Protein AF-A0A3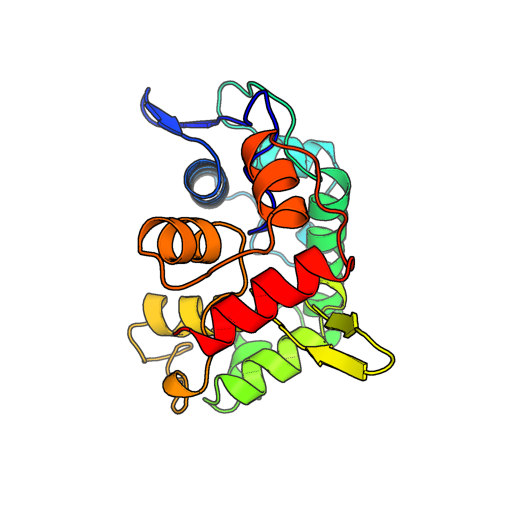D3X092-F1 (afdb_monomer_lite)

Structure (mmCIF, N/CA/C/O backbone):
data_AF-A0A3D3X092-F1
#
_entry.id   AF-A0A3D3X092-F1
#
loop_
_atom_site.group_PDB
_atom_site.id
_atom_site.type_symbol
_atom_site.label_atom_id
_atom_site.label_alt_id
_atom_site.label_comp_id
_atom_site.label_asym_id
_atom_site.label_entity_id
_atom_site.label_seq_id
_atom_site.pdbx_PDB_ins_code
_atom_site.Cartn_x
_atom_site.Cartn_y
_atom_site.Cartn_z
_atom_site.occupancy
_atom_site.B_iso_or_equiv
_atom_site.auth_seq_id
_atom_site.auth_comp_id
_atom_site.auth_asym_id
_atom_site.auth_atom_id
_atom_site.pdbx_PDB_model_num
ATOM 1 N N . LEU A 1 1 ? 2.310 1.167 -4.258 1.00 90.81 1 LEU A N 1
ATOM 2 C CA . LEU A 1 1 ? 1.576 2.094 -5.157 1.00 90.81 1 LEU A CA 1
ATOM 3 C C . LEU A 1 1 ? 0.054 2.161 -4.915 1.00 90.81 1 LEU A C 1
ATOM 5 O O . LEU A 1 1 ? -0.556 3.152 -5.290 1.00 90.81 1 LEU A O 1
ATOM 9 N N . ASN A 1 2 ? -0.593 1.155 -4.309 1.00 90.94 2 ASN A N 1
ATOM 10 C CA . ASN A 1 2 ? -2.055 1.128 -4.120 1.00 90.94 2 ASN A CA 1
ATOM 11 C C . ASN A 1 2 ? -2.552 2.033 -2.962 1.00 90.94 2 ASN A C 1
ATOM 13 O O . ASN A 1 2 ? -2.849 1.551 -1.869 1.00 90.94 2 ASN A O 1
ATOM 17 N N . PHE A 1 3 ? -2.577 3.353 -3.168 1.00 90.12 3 PHE A N 1
ATOM 18 C CA . PHE A 1 3 ? -3.091 4.345 -2.211 1.00 90.12 3 PHE A CA 1
ATOM 19 C C . PHE A 1 3 ? -3.457 5.663 -2.914 1.00 90.12 3 PHE A C 1
ATOM 21 O O . PHE A 1 3 ? -2.941 5.930 -3.994 1.00 90.12 3 PHE A O 1
ATOM 28 N N . CYS A 1 4 ? -4.325 6.469 -2.284 1.00 87.62 4 CYS A N 1
ATOM 29 C CA . CYS A 1 4 ? -4.760 7.815 -2.698 1.00 87.62 4 CYS A CA 1
ATOM 30 C C . CYS A 1 4 ? -5.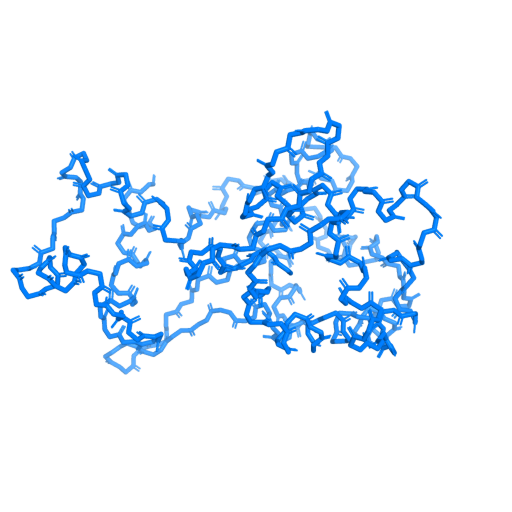202 7.950 -4.174 1.00 87.62 4 CYS A C 1
ATOM 32 O O . CYS A 1 4 ? -4.386 8.151 -5.069 1.00 87.62 4 CYS A O 1
ATOM 34 N N . PHE A 1 5 ? -6.515 7.886 -4.424 1.00 87.00 5 PHE A N 1
ATOM 35 C CA . PHE A 1 5 ? -7.101 7.943 -5.778 1.00 87.00 5 PHE A CA 1
ATOM 36 C C . PHE A 1 5 ? -8.250 8.954 -5.929 1.00 87.00 5 PHE A C 1
ATOM 38 O O . PHE A 1 5 ? -8.977 8.922 -6.917 1.00 87.00 5 PHE A O 1
ATOM 45 N N . PHE A 1 6 ? -8.448 9.808 -4.929 1.00 81.00 6 PHE A N 1
ATOM 46 C CA . PHE A 1 6 ? -9.559 10.754 -4.844 1.00 81.00 6 PHE A CA 1
ATOM 47 C C . PHE A 1 6 ? -9.224 12.247 -5.078 1.00 81.00 6 PHE A C 1
ATOM 49 O O . PHE A 1 6 ? -10.167 13.033 -4.996 1.00 81.00 6 PHE A O 1
ATOM 56 N N . PRO A 1 7 ? -7.974 12.702 -5.346 1.00 81.75 7 PRO A N 1
ATOM 57 C CA . PRO A 1 7 ? -7.755 14.104 -5.714 1.00 81.75 7 PRO A CA 1
ATOM 58 C C . PRO A 1 7 ? -8.519 14.537 -6.967 1.00 81.75 7 PRO A C 1
ATOM 60 O O . PRO A 1 7 ? -8.734 13.738 -7.878 1.00 81.75 7 PRO A O 1
ATOM 63 N N . GLU A 1 8 ? -8.870 15.823 -7.015 1.00 81.69 8 GLU A N 1
ATOM 64 C CA . GLU A 1 8 ? -9.551 16.470 -8.139 1.00 81.69 8 GLU A CA 1
ATOM 65 C C . GLU A 1 8 ? -8.656 17.590 -8.725 1.00 81.69 8 GLU A C 1
ATOM 67 O O . GLU A 1 8 ? -8.138 18.409 -7.959 1.00 81.69 8 GLU A O 1
ATOM 72 N N . PRO A 1 9 ? -8.455 17.663 -10.057 1.00 85.12 9 PRO A N 1
ATOM 73 C CA . PRO A 1 9 ? -8.937 16.717 -11.065 1.00 85.12 9 PRO A CA 1
ATOM 74 C C . PRO A 1 9 ? -8.2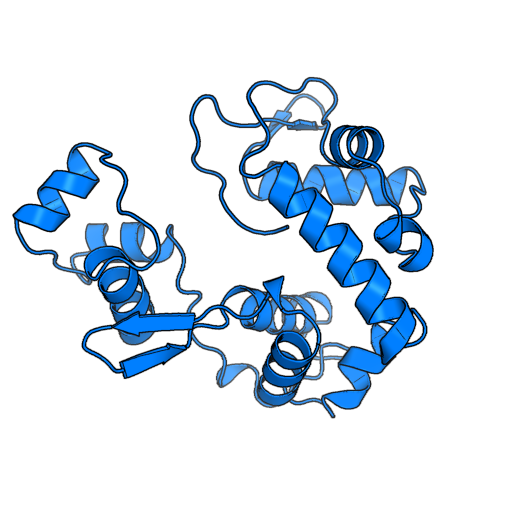63 15.345 -10.933 1.00 85.12 9 PRO A C 1
ATOM 76 O O . PRO A 1 9 ? -7.072 15.254 -10.619 1.00 85.12 9 PRO A O 1
ATOM 79 N N . ARG A 1 10 ? -9.037 14.286 -11.191 1.00 85.25 10 ARG A N 1
ATOM 80 C CA . ARG A 1 10 ? -8.560 12.901 -11.109 1.00 85.25 10 ARG A CA 1
ATOM 81 C C . ARG A 1 10 ? -7.443 12.634 -12.104 1.00 85.25 10 ARG A C 1
ATOM 83 O O . ARG A 1 10 ? -7.472 13.132 -13.225 1.00 85.25 10 ARG A O 1
ATOM 90 N N . TRP A 1 11 ? -6.499 11.800 -11.682 1.00 88.25 11 TRP A N 1
ATOM 91 C CA . TRP A 1 11 ? -5.543 11.176 -12.584 1.00 88.25 11 TRP A CA 1
ATOM 92 C C . TRP A 1 11 ? -6.238 10.093 -13.420 1.00 88.25 11 TRP A C 1
ATOM 94 O O . TRP A 1 11 ? -6.867 9.185 -12.862 1.00 88.25 11 TRP A O 1
ATOM 104 N N . GLU A 1 12 ? -6.115 10.212 -14.741 1.00 87.44 12 GLU A N 1
ATOM 105 C CA . GLU A 1 12 ? -6.702 9.302 -15.727 1.00 87.44 12 GLU A CA 1
ATOM 106 C C . GLU A 1 12 ? -5.638 8.688 -16.648 1.00 87.44 12 GLU A C 1
ATOM 108 O O . GLU A 1 12 ? -4.627 9.317 -16.965 1.00 87.44 12 GLU A O 1
ATOM 113 N N . VAL A 1 13 ? -5.909 7.465 -17.107 1.00 85.56 13 VAL A N 1
ATOM 114 C CA . VAL A 1 13 ? -5.136 6.724 -18.114 1.00 85.56 13 VAL A CA 1
ATOM 115 C C . VAL A 1 13 ? -6.101 6.265 -19.205 1.00 85.56 13 VAL A C 1
ATOM 117 O O . VAL A 1 13 ? -7.210 5.831 -18.895 1.00 85.56 13 VAL A O 1
ATOM 120 N N . VAL A 1 14 ? -5.702 6.374 -20.475 1.00 84.75 14 VAL A N 1
ATOM 121 C CA . VAL A 1 14 ? -6.497 5.882 -21.609 1.00 84.75 14 VAL A CA 1
ATOM 122 C C . VAL A 1 14 ? -6.003 4.493 -22.000 1.00 84.75 14 VAL A C 1
ATOM 124 O O . VAL A 1 14 ? -4.804 4.304 -22.174 1.00 84.75 14 VAL A O 1
ATOM 127 N N . VAL A 1 15 ? -6.918 3.532 -22.118 1.00 82.19 15 VAL A N 1
ATOM 128 C CA . VAL A 1 15 ? -6.637 2.153 -22.545 1.00 82.19 15 VAL A CA 1
ATOM 129 C C . VAL A 1 15 ? -7.723 1.739 -23.524 1.00 82.19 15 VAL A C 1
ATOM 131 O O . VAL A 1 15 ? -8.899 1.842 -23.194 1.00 82.19 15 VAL A O 1
ATOM 134 N N . ASP A 1 16 ? -7.350 1.331 -24.739 1.00 84.00 16 ASP A N 1
ATOM 135 C CA . ASP A 1 16 ? -8.292 0.915 -25.794 1.00 84.00 16 ASP A CA 1
ATOM 136 C C . ASP A 1 16 ? -9.430 1.926 -26.066 1.00 84.00 16 ASP A C 1
ATOM 138 O O . ASP A 1 16 ? -10.545 1.572 -26.445 1.00 84.00 16 ASP A O 1
ATOM 142 N N . GLY A 1 17 ? -9.148 3.220 -25.879 1.00 84.50 17 GLY A N 1
ATOM 143 C CA . GLY A 1 17 ? -10.115 4.310 -26.042 1.00 84.50 17 GLY A CA 1
ATOM 144 C C . GLY A 1 17 ? -11.004 4.584 -24.821 1.00 84.50 17 GLY A C 1
ATOM 145 O O . GLY A 1 17 ? -11.756 5.560 -24.835 1.00 84.50 17 GLY A O 1
ATOM 146 N N . GLU A 1 18 ? -10.897 3.794 -23.752 1.00 88.12 18 GLU A N 1
ATOM 147 C CA . GLU A 1 18 ? -11.593 4.014 -22.484 1.00 88.12 18 GLU A CA 1
ATOM 148 C C . GLU A 1 18 ? -10.740 4.819 -21.500 1.00 88.12 18 GLU A C 1
ATOM 150 O O . GLU A 1 18 ? -9.530 4.628 -21.388 1.00 88.12 18 GLU A O 1
ATOM 155 N N . ARG A 1 19 ? -11.380 5.726 -20.752 1.00 88.94 19 ARG A N 1
ATOM 156 C CA . ARG A 1 19 ? -10.734 6.496 -19.680 1.00 88.94 19 ARG A CA 1
ATOM 157 C C . ARG A 1 19 ? -10.886 5.765 -18.355 1.00 88.94 19 ARG A C 1
ATOM 159 O O . ARG A 1 19 ? -11.991 5.650 -17.827 1.00 88.94 19 ARG A O 1
ATOM 166 N N . LEU A 1 20 ? -9.767 5.325 -17.801 1.00 90.88 20 LEU A N 1
ATOM 167 C CA . LEU A 1 20 ? -9.688 4.689 -16.495 1.00 90.88 20 LEU A CA 1
ATOM 168 C C . LEU A 1 20 ? -9.154 5.679 -15.463 1.00 90.88 20 LEU A C 1
ATOM 170 O O . LEU A 1 20 ? -8.337 6.540 -15.777 1.00 90.88 20 LEU A O 1
ATOM 174 N N . HIS A 1 21 ? -9.574 5.527 -14.208 1.00 90.25 21 HIS A N 1
ATOM 175 C CA . HIS A 1 21 ? -9.084 6.333 -13.090 1.00 90.25 21 HIS A CA 1
ATOM 176 C C . HIS A 1 21 ? -8.862 5.480 -11.837 1.00 90.25 21 HIS A C 1
ATOM 178 O O . HIS A 1 21 ? -9.343 4.349 -11.712 1.00 90.25 21 HIS A O 1
ATOM 184 N N . GLY A 1 22 ? -8.153 6.045 -10.863 1.00 89.62 22 GLY A N 1
ATOM 185 C CA . GLY A 1 22 ? -7.900 5.410 -9.573 1.00 89.62 22 GLY A CA 1
ATOM 186 C C . GLY A 1 22 ? -7.157 4.075 -9.678 1.00 89.62 22 GLY A C 1
ATOM 187 O O . GLY A 1 22 ? -6.150 3.975 -10.374 1.00 89.62 22 GLY A O 1
ATOM 188 N N . TYR A 1 23 ? -7.638 3.045 -8.976 1.00 90.69 23 TYR A N 1
ATOM 189 C CA . TYR A 1 23 ? -6.988 1.728 -8.961 1.00 90.69 23 TYR A CA 1
ATOM 190 C C . TYR A 1 23 ? -6.912 1.077 -10.354 1.00 90.69 23 TYR A C 1
ATOM 192 O O . TYR A 1 23 ? -5.904 0.453 -10.684 1.00 90.69 23 TYR A O 1
ATOM 200 N N . PHE A 1 24 ? -7.935 1.259 -11.195 1.00 91.56 24 PHE A N 1
ATOM 201 C CA . PHE A 1 24 ? -7.948 0.705 -12.553 1.00 91.56 24 PHE A CA 1
ATOM 202 C C . PHE A 1 24 ? -6.934 1.388 -13.473 1.00 91.56 24 PHE A C 1
ATOM 204 O O . PHE A 1 24 ? -6.276 0.709 -14.257 1.00 91.56 24 PHE A O 1
ATOM 211 N N . ALA A 1 25 ? -6.739 2.703 -13.333 1.00 90.94 25 ALA A N 1
ATOM 212 C CA . ALA A 1 25 ? -5.663 3.405 -14.036 1.00 90.94 25 ALA A CA 1
ATOM 213 C C . ALA A 1 25 ? -4.283 2.878 -13.616 1.00 90.94 25 ALA A C 1
ATOM 215 O O . ALA A 1 25 ? -3.459 2.565 -14.469 1.00 90.94 25 ALA A O 1
ATOM 216 N N . LEU A 1 26 ? -4.055 2.704 -12.307 1.00 92.50 26 LEU A N 1
ATOM 217 C CA . LEU A 1 26 ? -2.799 2.164 -11.777 1.00 92.50 26 LEU A CA 1
ATOM 218 C C . LEU A 1 26 ? -2.491 0.761 -12.292 1.00 92.50 26 LEU A C 1
ATOM 220 O O . LEU A 1 26 ? -1.395 0.516 -12.784 1.00 92.50 26 LEU A O 1
ATOM 224 N N . THR A 1 27 ? -3.437 -0.162 -12.158 1.00 92.25 27 THR A N 1
ATOM 225 C CA . THR A 1 27 ? -3.232 -1.553 -12.582 1.00 92.25 27 THR A CA 1
ATOM 226 C C . THR A 1 27 ? -3.033 -1.665 -14.086 1.00 92.25 27 THR A C 1
ATOM 228 O O . THR A 1 27 ? -2.176 -2.429 -14.520 1.00 92.25 27 THR A O 1
ATOM 231 N N . SER A 1 28 ? -3.747 -0.862 -14.876 1.00 91.38 28 SER A N 1
ATOM 232 C CA . SER A 1 28 ? -3.580 -0.853 -16.330 1.00 91.38 28 SER A CA 1
ATOM 233 C C . SER A 1 28 ? -2.226 -0.294 -16.757 1.00 91.38 28 SER A C 1
ATOM 235 O O . SER A 1 28 ? -1.580 -0.892 -17.610 1.00 91.38 28 SER A O 1
ATOM 237 N N . ALA A 1 29 ? -1.757 0.788 -16.130 1.00 90.75 29 ALA A N 1
ATOM 238 C CA . ALA A 1 29 ? -0.438 1.354 -16.410 1.00 90.75 29 ALA A CA 1
ATOM 239 C C . ALA A 1 29 ? 0.692 0.354 -16.090 1.00 90.75 29 ALA A C 1
ATOM 241 O O . ALA A 1 29 ? 1.581 0.131 -16.908 1.00 90.75 29 ALA A O 1
ATOM 242 N N . LEU A 1 30 ? 0.605 -0.337 -14.944 1.00 92.38 30 LEU A N 1
ATOM 243 C CA . LEU A 1 30 ? 1.559 -1.394 -14.583 1.00 92.38 30 LEU A CA 1
ATOM 244 C C . LEU A 1 30 ? 1.497 -2.588 -15.545 1.00 92.38 30 LEU A C 1
ATOM 246 O O . LEU A 1 30 ? 2.536 -3.119 -15.924 1.00 92.38 30 LEU A O 1
ATOM 250 N N . LYS A 1 31 ? 0.294 -3.002 -15.961 1.00 91.75 31 LYS A N 1
ATOM 251 C CA . LYS A 1 31 ? 0.117 -4.072 -16.951 1.00 91.75 31 LYS A CA 1
ATOM 252 C C . LYS A 1 31 ? 0.767 -3.706 -18.286 1.00 91.75 31 LYS A C 1
ATOM 254 O O . LYS A 1 31 ? 1.516 -4.512 -18.821 1.00 91.75 31 LYS A O 1
ATOM 259 N N . GLN A 1 32 ? 0.515 -2.501 -18.796 1.00 89.69 32 GLN A N 1
ATOM 260 C CA . GLN A 1 32 ? 1.119 -2.029 -20.042 1.00 89.69 32 GLN A CA 1
ATOM 261 C C . GLN A 1 32 ? 2.644 -1.981 -19.952 1.00 89.69 32 GLN A C 1
ATOM 263 O O . GLN A 1 32 ? 3.311 -2.342 -20.912 1.00 89.69 32 GLN A O 1
ATOM 268 N N . ALA A 1 33 ? 3.200 -1.584 -18.806 1.00 90.81 33 ALA A N 1
ATOM 269 C CA . ALA A 1 33 ? 4.643 -1.592 -18.605 1.00 90.81 33 ALA A CA 1
ATOM 270 C C . ALA A 1 33 ? 5.241 -3.002 -18.708 1.00 90.81 33 ALA A C 1
ATOM 272 O O . ALA A 1 33 ? 6.222 -3.197 -19.420 1.00 90.81 33 ALA A O 1
ATOM 273 N N . PHE A 1 34 ? 4.594 -4.007 -18.110 1.00 90.81 34 PHE A N 1
ATOM 274 C CA . PHE A 1 34 ? 4.973 -5.408 -18.324 1.00 90.81 34 PHE A CA 1
ATOM 275 C C . PHE A 1 34 ? 4.846 -5.841 -19.792 1.00 90.81 34 PHE A C 1
ATOM 277 O O . PHE A 1 34 ? 5.710 -6.545 -20.296 1.00 90.81 34 PHE A O 1
ATOM 284 N N . GLU A 1 35 ? 3.792 -5.419 -20.495 1.00 91.69 35 GLU A N 1
ATOM 285 C CA . GLU A 1 35 ? 3.583 -5.750 -21.915 1.00 91.69 35 GLU A CA 1
ATOM 286 C C . GLU A 1 35 ? 4.588 -5.063 -22.859 1.00 91.69 35 GLU A C 1
ATOM 288 O O . GLU A 1 35 ? 4.768 -5.519 -23.988 1.00 91.69 35 GLU A O 1
ATOM 293 N N . ARG A 1 36 ?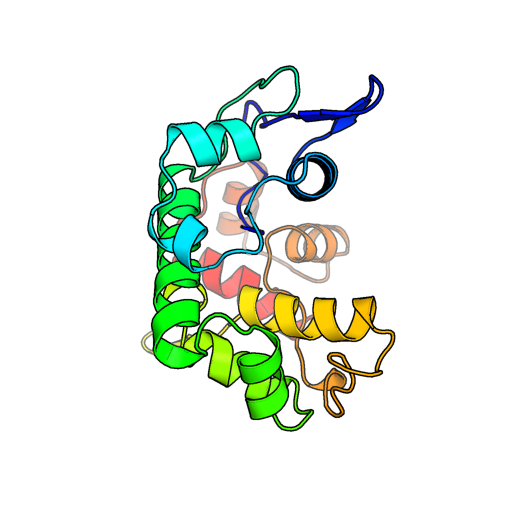 5.242 -3.984 -22.411 1.00 90.88 36 ARG A N 1
ATOM 294 C CA . ARG A 1 36 ? 6.323 -3.282 -23.124 1.00 90.88 36 ARG A CA 1
ATOM 295 C C . ARG A 1 36 ? 7.720 -3.808 -22.782 1.00 90.88 36 ARG A C 1
ATOM 297 O O . ARG A 1 36 ? 8.692 -3.273 -23.309 1.00 90.88 36 ARG A O 1
ATOM 304 N N . ASP A 1 37 ? 7.814 -4.825 -21.924 1.00 93.06 37 ASP A N 1
ATOM 305 C CA . ASP A 1 37 ? 9.071 -5.314 -21.348 1.00 93.06 37 ASP A CA 1
ATOM 306 C C . ASP A 1 37 ? 9.849 -4.215 -20.585 1.00 93.06 37 ASP A C 1
ATOM 308 O O . ASP A 1 37 ? 11.083 -4.221 -20.537 1.00 93.06 37 ASP A O 1
ATOM 312 N N . ASP A 1 38 ? 9.135 -3.259 -19.972 1.00 92.75 38 ASP A N 1
ATOM 313 C CA . ASP A 1 38 ? 9.745 -2.285 -19.064 1.00 92.75 38 ASP A CA 1
ATOM 314 C C . ASP A 1 38 ? 10.310 -3.044 -17.837 1.00 92.75 38 ASP A C 1
ATOM 316 O O . ASP A 1 38 ? 9.642 -3.943 -17.319 1.00 92.75 38 ASP A O 1
ATOM 320 N N . PRO A 1 39 ? 11.499 -2.690 -17.307 1.00 94.88 39 PRO A N 1
ATOM 321 C CA . PRO A 1 39 ? 12.206 -3.463 -16.272 1.00 94.88 39 PRO A CA 1
ATOM 322 C C . PRO A 1 39 ? 11.626 -3.275 -14.854 1.00 94.88 39 PRO A C 1
ATOM 324 O O . PRO A 1 39 ? 12.350 -3.129 -13.870 1.00 94.88 39 PRO A O 1
ATOM 327 N N . ILE A 1 40 ? 10.300 -3.247 -14.726 1.00 92.81 40 ILE A N 1
ATOM 328 C CA . ILE A 1 40 ? 9.584 -2.969 -13.474 1.00 92.81 40 ILE A CA 1
ATOM 329 C C . ILE A 1 40 ? 9.535 -4.166 -12.512 1.00 92.81 40 ILE A C 1
ATOM 331 O O . ILE A 1 40 ? 9.086 -4.015 -11.375 1.00 92.81 40 ILE A O 1
ATOM 335 N N . ASP A 1 41 ? 10.015 -5.335 -12.941 1.00 92.50 41 ASP A N 1
ATOM 336 C CA . ASP A 1 41 ? 10.316 -6.508 -12.114 1.00 92.50 41 ASP A CA 1
ATOM 337 C C . ASP A 1 41 ? 11.791 -6.606 -11.685 1.00 92.50 41 ASP A C 1
ATOM 339 O O . ASP A 1 41 ? 12.120 -7.421 -10.820 1.00 92.50 41 ASP A O 1
ATOM 343 N N . ASP A 1 42 ? 12.676 -5.753 -12.209 1.00 97.12 42 ASP A N 1
ATOM 344 C CA . ASP A 1 42 ? 14.061 -5.657 -11.751 1.00 97.12 42 ASP A CA 1
ATOM 345 C C . ASP A 1 42 ? 14.168 -4.708 -10.545 1.00 97.12 42 ASP A C 1
ATOM 347 O O . ASP A 1 42 ? 14.103 -3.480 -10.641 1.00 97.12 42 ASP A O 1
ATOM 351 N N . PHE A 1 43 ? 14.405 -5.274 -9.362 1.00 98.12 43 PHE A N 1
ATOM 352 C CA . PHE A 1 43 ? 14.573 -4.484 -8.141 1.00 98.12 43 PHE A CA 1
ATOM 353 C C . PHE A 1 43 ? 15.818 -3.582 -8.146 1.00 98.12 43 PHE A C 1
ATOM 355 O O . PHE A 1 43 ? 15.817 -2.554 -7.466 1.00 98.12 43 PHE A O 1
ATOM 362 N N . SER A 1 44 ? 16.857 -3.912 -8.918 1.00 97.81 44 SER A N 1
ATOM 363 C CA . SER A 1 44 ? 18.033 -3.046 -9.088 1.00 97.81 44 SER A CA 1
ATOM 364 C C . SER A 1 44 ? 17.709 -1.816 -9.931 1.00 97.81 44 SER A C 1
ATOM 366 O O . SER A 1 44 ? 18.266 -0.742 -9.680 1.00 97.81 44 SER A O 1
ATOM 368 N N . TYR A 1 45 ? 16.807 -1.970 -10.904 1.00 97.88 45 TYR A N 1
ATOM 369 C CA . TYR A 1 45 ? 16.231 -0.867 -11.666 1.00 97.88 45 TYR A CA 1
ATOM 370 C C . TYR A 1 45 ? 15.339 -0.002 -10.769 1.00 97.88 45 TYR A C 1
ATOM 372 O O . TYR A 1 45 ? 15.595 1.195 -10.628 1.00 97.88 45 TYR A O 1
ATOM 380 N N . LEU A 1 46 ? 14.373 -0.608 -10.065 1.00 97.81 46 LEU A N 1
ATOM 381 C CA . LEU A 1 46 ? 13.460 0.119 -9.174 1.00 97.81 46 LEU A CA 1
ATOM 382 C C . LEU A 1 46 ? 14.199 0.929 -8.100 1.00 97.81 46 LEU A C 1
ATOM 384 O O . LEU A 1 46 ? 13.808 2.058 -7.818 1.00 97.81 46 LEU A O 1
ATOM 388 N N . ALA A 1 47 ? 15.301 0.405 -7.553 1.00 98.12 47 ALA A N 1
ATOM 389 C CA . ALA A 1 47 ? 16.131 1.103 -6.566 1.00 98.12 47 ALA A CA 1
ATOM 390 C C . ALA A 1 47 ? 16.673 2.456 -7.068 1.00 98.12 47 ALA A C 1
ATOM 392 O O . ALA A 1 47 ? 16.981 3.340 -6.272 1.00 98.12 47 ALA A O 1
ATOM 393 N N . LYS A 1 48 ? 16.810 2.623 -8.387 1.00 97.81 48 LYS A N 1
ATOM 394 C CA . LYS A 1 48 ? 17.421 3.796 -9.029 1.00 97.81 48 LYS A CA 1
ATOM 395 C C . LYS A 1 48 ? 16.456 4.568 -9.922 1.00 97.81 48 LYS A C 1
ATOM 397 O O . LYS A 1 48 ? 16.874 5.568 -10.501 1.00 97.81 48 LYS A O 1
ATOM 402 N N . VAL A 1 49 ? 15.200 4.128 -10.018 1.00 97.44 49 VAL A N 1
ATOM 403 C CA . VAL A 1 49 ? 14.221 4.675 -10.958 1.00 97.44 49 VAL A CA 1
ATOM 404 C C . VAL A 1 49 ? 14.067 6.189 -10.782 1.00 97.44 49 VAL A C 1
ATOM 406 O O . VAL A 1 49 ? 13.938 6.707 -9.665 1.00 97.44 49 VAL A O 1
ATOM 409 N N . GLY A 1 50 ? 14.137 6.921 -11.886 1.00 96.12 50 GLY A N 1
ATOM 410 C CA . GLY A 1 50 ? 13.969 8.365 -11.957 1.00 96.12 50 GLY A CA 1
ATOM 411 C C . GLY A 1 50 ? 12.509 8.795 -11.841 1.00 96.12 50 GLY A C 1
ATOM 412 O O . GLY A 1 50 ? 11.584 8.015 -12.040 1.00 96.12 50 GLY A O 1
ATOM 413 N N . GLU A 1 51 ? 12.284 10.072 -11.534 1.00 94.81 51 GLU A N 1
ATOM 414 C CA . GLU A 1 51 ? 10.926 10.628 -11.535 1.00 94.81 51 GLU A CA 1
ATOM 415 C C . GLU A 1 51 ? 10.303 10.600 -12.932 1.00 94.81 51 GLU A C 1
ATOM 417 O O . GLU A 1 51 ? 9.137 10.260 -13.063 1.00 94.81 51 GLU A O 1
ATOM 422 N N . GLU A 1 52 ? 11.061 10.914 -13.983 1.00 92.19 52 GLU A N 1
ATOM 423 C CA . GLU A 1 52 ? 10.557 10.836 -15.361 1.00 92.19 52 GLU A CA 1
ATOM 424 C C . GLU A 1 52 ? 10.164 9.403 -15.733 1.00 92.19 52 GLU A C 1
ATOM 426 O O . GLU A 1 52 ? 9.083 9.191 -16.261 1.00 92.19 52 GLU A O 1
ATOM 431 N N . GLU A 1 53 ? 10.950 8.407 -15.328 1.00 93.50 53 GLU A N 1
ATOM 432 C CA . GLU A 1 53 ? 10.637 6.997 -15.578 1.00 93.50 53 GLU A CA 1
ATOM 433 C C . GLU A 1 53 ? 9.383 6.530 -14.826 1.00 93.50 53 GLU A C 1
ATOM 435 O O . GLU A 1 53 ? 8.538 5.845 -15.393 1.00 93.50 53 GLU A O 1
ATOM 440 N N . VAL A 1 54 ? 9.201 6.929 -13.559 1.00 93.94 54 VAL A N 1
ATOM 441 C CA . VAL A 1 54 ? 7.955 6.630 -12.823 1.00 93.94 54 VAL A CA 1
ATOM 442 C C . VAL A 1 54 ? 6.772 7.390 -13.417 1.00 93.94 54 VAL A C 1
ATOM 444 O O . VAL A 1 54 ? 5.642 6.899 -13.404 1.00 93.94 54 VAL A O 1
ATOM 447 N N . ARG A 1 55 ? 7.012 8.599 -13.926 1.00 90.56 55 ARG A N 1
ATOM 448 C CA . ARG A 1 55 ? 5.999 9.374 -14.629 1.00 90.56 55 ARG A CA 1
ATOM 449 C C . ARG A 1 55 ? 5.586 8.652 -15.900 1.00 90.56 55 ARG A C 1
ATOM 451 O O . ARG A 1 55 ? 4.389 8.516 -16.072 1.00 90.56 55 ARG A O 1
ATOM 458 N N . ASP A 1 56 ? 6.520 8.138 -16.690 1.00 88.31 56 ASP A N 1
ATOM 459 C CA . ASP A 1 56 ? 6.261 7.368 -17.911 1.00 88.31 56 ASP A CA 1
ATOM 460 C C . ASP A 1 56 ? 5.574 6.027 -17.608 1.00 88.31 56 ASP A C 1
ATOM 462 O O . ASP A 1 56 ? 4.581 5.672 -18.239 1.00 88.31 56 ASP A O 1
ATOM 466 N N . LEU A 1 57 ? 6.012 5.334 -16.553 1.00 89.69 57 LEU A N 1
ATOM 467 C CA . LEU A 1 57 ? 5.374 4.124 -16.027 1.00 89.69 57 LEU A CA 1
ATOM 468 C C . LEU A 1 57 ? 3.898 4.348 -15.670 1.00 89.69 57 LEU A C 1
ATOM 470 O O . LEU A 1 57 ? 3.063 3.472 -15.878 1.00 89.69 57 LEU A O 1
ATOM 474 N N . LEU A 1 58 ? 3.581 5.505 -15.085 1.00 88.44 58 LEU A N 1
ATOM 475 C CA . LEU A 1 58 ? 2.232 5.889 -14.661 1.00 88.44 58 LEU A CA 1
ATOM 476 C C . LEU A 1 58 ? 1.556 6.852 -15.653 1.00 88.44 58 LEU A C 1
ATOM 478 O O . LEU A 1 58 ? 0.458 7.354 -15.397 1.00 88.44 58 LEU A O 1
ATOM 482 N N . HIS A 1 59 ? 2.193 7.139 -16.781 1.00 72.19 59 HIS A N 1
ATOM 483 C CA . HIS A 1 59 ? 1.620 7.920 -17.857 1.00 72.19 59 HIS A CA 1
ATOM 484 C C . HIS A 1 59 ? 0.842 6.926 -18.697 1.00 72.19 59 HIS A C 1
ATOM 486 O O . HIS A 1 59 ? 1.390 6.107 -19.427 1.00 72.19 59 HIS A O 1
ATOM 492 N N . GLY A 1 60 ? -0.476 7.010 -18.594 1.00 60.16 60 GLY A N 1
ATOM 493 C CA . GLY A 1 60 ? -1.297 6.581 -19.712 1.00 60.16 60 GLY A CA 1
ATOM 494 C C . GLY A 1 60 ? -0.982 7.398 -20.965 1.00 60.16 60 GLY A C 1
ATOM 495 O O . GLY A 1 60 ? -0.246 8.383 -20.911 1.00 60.16 60 GLY A O 1
ATOM 496 N N . ASP A 1 61 ? -1.640 7.072 -22.074 1.00 52.88 61 ASP A N 1
ATOM 497 C CA . ASP A 1 61 ? -1.427 7.767 -23.353 1.00 52.88 61 ASP A CA 1
ATOM 498 C C . ASP A 1 61 ? -1.725 9.284 -23.304 1.00 52.88 61 ASP A C 1
ATOM 500 O O . ASP A 1 61 ? -1.154 10.061 -24.070 1.00 52.88 61 ASP A O 1
ATOM 504 N N . VAL A 1 62 ? -2.619 9.730 -22.405 1.00 55.53 62 VAL A N 1
ATOM 505 C CA . VAL A 1 62 ? -2.982 11.147 -22.205 1.00 55.53 62 VAL A CA 1
ATOM 506 C C . VAL A 1 62 ? -3.213 11.421 -20.711 1.00 55.53 62 VAL A C 1
ATOM 508 O O . VAL A 1 62 ? -4.338 11.263 -20.231 1.00 55.53 62 VAL A O 1
ATOM 511 N N . PRO A 1 63 ? -2.194 11.836 -19.940 1.00 56.84 63 PRO A N 1
ATOM 512 C CA . PRO A 1 63 ? -2.384 12.141 -18.527 1.00 56.84 63 PRO A CA 1
ATOM 513 C C . PRO A 1 63 ? -3.236 13.407 -18.374 1.00 56.84 63 PRO A C 1
ATOM 515 O O . PRO A 1 63 ? -2.842 14.507 -18.766 1.00 56.84 63 PRO A O 1
ATOM 518 N N . MET A 1 64 ? -4.414 13.264 -17.772 1.00 61.41 64 MET A N 1
ATOM 519 C CA . MET A 1 64 ? -5.172 14.386 -17.217 1.00 61.41 64 MET A CA 1
ATOM 520 C C . MET A 1 64 ? -5.089 14.321 -15.694 1.00 61.41 64 MET A C 1
ATOM 522 O O . MET A 1 64 ? -5.156 13.238 -15.123 1.00 61.41 64 MET A O 1
ATOM 526 N N . GLY A 1 65 ? -4.913 15.474 -15.043 1.00 69.25 65 GLY A N 1
ATOM 527 C CA . GLY A 1 65 ? -4.735 15.559 -13.591 1.00 69.25 65 GLY A CA 1
ATOM 528 C C . GLY A 1 65 ? -3.315 15.242 -13.109 1.00 69.25 65 GLY A C 1
ATOM 529 O O . GLY A 1 65 ? -2.430 14.872 -13.877 1.00 69.25 65 GLY A O 1
ATOM 530 N N . LYS A 1 66 ? -3.073 15.450 -11.811 1.00 83.06 66 LYS A N 1
ATOM 531 C CA . LYS A 1 66 ? -1.787 15.134 -11.171 1.00 83.06 66 LYS A CA 1
ATOM 532 C C . LYS A 1 66 ? -1.862 13.736 -10.572 1.00 83.06 66 LYS A C 1
ATOM 534 O O . LYS A 1 66 ? -2.832 13.433 -9.882 1.00 83.06 66 LYS A O 1
ATOM 539 N N . ILE A 1 67 ? -0.830 12.917 -10.778 1.00 89.12 67 ILE A N 1
ATOM 540 C CA . ILE A 1 67 ? -0.694 11.637 -10.072 1.00 89.12 67 ILE A CA 1
ATOM 541 C C . ILE A 1 67 ? -0.667 11.945 -8.561 1.00 89.12 67 ILE A C 1
ATOM 543 O O . ILE A 1 67 ? 0.213 12.684 -8.117 1.00 89.12 67 ILE A O 1
ATOM 547 N N . PRO A 1 68 ? -1.615 11.428 -7.760 1.00 89.31 68 PRO A N 1
ATOM 548 C CA . PRO A 1 68 ? -1.664 11.708 -6.329 1.00 89.31 68 PRO A CA 1
ATOM 549 C C . PRO A 1 68 ? -0.428 11.191 -5.604 1.00 89.31 68 PRO A C 1
ATOM 551 O O . PRO A 1 68 ? -0.114 10.009 -5.764 1.00 89.31 68 PRO A O 1
ATOM 554 N N . LEU A 1 69 ? 0.191 12.018 -4.755 1.00 92.56 69 LEU A N 1
ATOM 555 C CA . LEU A 1 69 ? 1.343 11.626 -3.929 1.00 92.56 69 LEU A CA 1
ATOM 556 C C . LEU A 1 69 ? 2.472 11.020 -4.785 1.00 92.56 69 LEU A C 1
ATOM 558 O O . LEU A 1 69 ? 2.888 9.874 -4.595 1.00 92.56 69 LEU A O 1
ATOM 562 N N . PHE A 1 70 ? 2.848 11.738 -5.847 1.00 93.44 70 PHE A N 1
ATOM 563 C CA . PHE A 1 70 ? 3.763 11.240 -6.870 1.00 93.44 70 PHE A CA 1
ATOM 564 C C . PHE A 1 70 ? 5.165 11.011 -6.306 1.00 93.44 70 PHE A C 1
ATOM 566 O O . PHE A 1 70 ? 5.746 9.946 -6.504 1.00 93.44 70 PHE A O 1
ATOM 573 N N . GLU A 1 71 ? 5.675 11.981 -5.558 1.00 95.50 71 GLU A N 1
ATOM 574 C CA . GLU A 1 71 ? 6.976 11.921 -4.912 1.00 95.50 71 GLU A CA 1
ATOM 575 C C . GLU A 1 71 ? 7.044 10.716 -3.963 1.00 95.50 71 GLU A C 1
ATOM 577 O O . GLU A 1 71 ? 7.996 9.938 -4.018 1.00 95.50 71 GLU A O 1
ATOM 582 N N . GLU A 1 72 ? 5.998 10.469 -3.169 1.00 96.38 72 GLU A N 1
ATOM 583 C CA . GLU A 1 72 ? 5.912 9.302 -2.290 1.00 96.38 72 GLU A CA 1
ATOM 584 C C . GLU A 1 72 ? 5.906 7.992 -3.082 1.00 96.38 72 GLU A C 1
ATOM 586 O O . GLU A 1 72 ? 6.556 7.030 -2.680 1.00 96.38 72 GLU A O 1
ATOM 591 N N . ARG A 1 73 ? 5.215 7.924 -4.229 1.00 96.19 73 ARG A N 1
ATOM 592 C CA . ARG A 1 73 ? 5.249 6.730 -5.096 1.00 96.19 73 ARG A CA 1
ATOM 593 C C . ARG A 1 73 ? 6.659 6.430 -5.588 1.00 96.19 73 ARG A C 1
ATOM 595 O O . ARG A 1 73 ? 7.057 5.268 -5.547 1.00 96.19 73 ARG A O 1
ATOM 602 N N . VAL A 1 74 ? 7.395 7.454 -6.020 1.00 97.62 74 VAL A N 1
ATOM 603 C CA . VAL A 1 74 ? 8.789 7.322 -6.470 1.00 97.62 74 VAL A CA 1
ATOM 604 C C . VAL A 1 74 ? 9.665 6.812 -5.328 1.00 97.62 74 VAL A C 1
ATOM 606 O O . VAL A 1 74 ? 10.393 5.835 -5.503 1.00 97.62 74 VAL A O 1
ATOM 609 N N . GLN A 1 75 ? 9.558 7.413 -4.139 1.00 98.25 75 GLN A N 1
ATOM 610 C CA . GLN A 1 75 ? 10.340 6.982 -2.975 1.00 98.25 75 GLN A CA 1
ATOM 611 C C . GLN A 1 75 ? 10.015 5.544 -2.563 1.00 98.25 75 GLN A C 1
ATOM 613 O O . GLN A 1 75 ? 10.919 4.774 -2.259 1.00 98.25 75 GLN A O 1
ATOM 618 N N . ILE A 1 76 ? 8.742 5.146 -2.619 1.00 98.06 76 ILE A N 1
ATOM 619 C CA . ILE A 1 76 ? 8.320 3.777 -2.303 1.00 98.06 76 ILE A CA 1
ATOM 620 C C . ILE A 1 76 ? 8.883 2.771 -3.310 1.00 98.06 76 ILE A C 1
ATOM 622 O O . ILE A 1 76 ? 9.274 1.679 -2.908 1.00 98.06 76 ILE A O 1
ATOM 626 N N . LEU A 1 77 ? 8.926 3.100 -4.604 1.00 98.00 77 LEU A N 1
ATOM 627 C CA . LEU A 1 77 ? 9.522 2.214 -5.611 1.00 98.00 77 LEU A CA 1
ATOM 628 C C . LEU A 1 77 ? 11.019 2.015 -5.363 1.00 98.00 77 LEU A C 1
ATOM 630 O O . LEU A 1 77 ? 11.484 0.874 -5.366 1.00 98.00 77 LEU A O 1
ATOM 634 N N . ARG A 1 78 ? 11.738 3.100 -5.057 1.00 98.56 78 ARG A N 1
ATOM 635 C CA . ARG A 1 78 ? 13.158 3.042 -4.689 1.00 98.56 78 ARG A CA 1
ATOM 636 C C . ARG A 1 78 ? 13.383 2.227 -3.422 1.00 98.56 78 ARG A C 1
ATOM 638 O O . ARG A 1 78 ? 14.201 1.313 -3.438 1.00 98.56 78 ARG A O 1
ATOM 645 N N . GLU A 1 79 ? 12.601 2.480 -2.370 1.00 98.56 79 GLU A N 1
ATOM 646 C CA . GLU A 1 79 ? 12.642 1.710 -1.121 1.00 98.56 79 GLU A CA 1
ATOM 647 C C . GLU A 1 79 ? 12.443 0.216 -1.397 1.00 98.56 79 GLU A C 1
ATOM 649 O O . GLU A 1 79 ? 13.245 -0.610 -0.965 1.00 98.56 79 GLU A O 1
ATOM 654 N N . VAL A 1 80 ? 11.397 -0.150 -2.143 1.00 98.25 80 VAL A N 1
ATOM 655 C CA . VAL A 1 80 ? 11.123 -1.552 -2.478 1.00 98.25 80 VAL A CA 1
ATOM 656 C C . VAL A 1 80 ? 12.295 -2.162 -3.242 1.00 98.25 80 VAL A C 1
ATOM 658 O O . VAL A 1 80 ? 12.745 -3.245 -2.869 1.00 98.25 80 VAL A O 1
ATOM 661 N N . GLY A 1 81 ? 12.834 -1.470 -4.249 1.00 98.38 81 GLY A N 1
ATOM 662 C CA . GLY A 1 81 ? 13.993 -1.932 -5.011 1.00 98.38 81 GLY A CA 1
ATOM 663 C C . GLY A 1 81 ? 15.236 -2.163 -4.145 1.00 98.38 81 GLY A C 1
ATOM 664 O O . GLY A 1 81 ? 15.836 -3.242 -4.174 1.00 98.38 81 GLY A O 1
ATOM 665 N N . GLU A 1 82 ? 15.599 -1.188 -3.311 1.00 98.50 82 GLU A N 1
ATOM 666 C CA . GLU A 1 82 ? 16.756 -1.269 -2.412 1.00 98.50 82 GLU A CA 1
ATOM 667 C C . GLU A 1 82 ? 16.613 -2.403 -1.390 1.00 98.50 82 GLU A C 1
ATOM 669 O O . GLU A 1 82 ? 17.539 -3.195 -1.171 1.00 98.50 82 GLU A O 1
ATOM 674 N N . ARG A 1 83 ? 15.441 -2.510 -0.757 1.00 98.38 83 ARG A N 1
ATOM 675 C CA . ARG A 1 83 ? 15.173 -3.500 0.292 1.00 98.38 83 ARG A CA 1
ATOM 676 C C . ARG A 1 83 ? 15.064 -4.908 -0.284 1.00 98.38 83 ARG A C 1
ATOM 678 O O . ARG A 1 83 ? 15.620 -5.835 0.298 1.00 98.38 83 ARG A O 1
ATOM 685 N N . MET A 1 84 ? 14.462 -5.075 -1.460 1.00 98.44 84 MET A N 1
ATOM 686 C CA . MET A 1 84 ? 14.442 -6.362 -2.161 1.00 98.44 84 MET A CA 1
ATOM 687 C C . MET A 1 84 ? 15.835 -6.809 -2.597 1.00 98.44 84 MET A C 1
ATOM 689 O O . MET A 1 84 ? 16.205 -7.965 -2.384 1.00 98.44 84 MET A O 1
ATOM 693 N N . THR A 1 85 ? 16.644 -5.897 -3.136 1.00 98.12 85 THR A N 1
ATOM 694 C CA . THR A 1 85 ? 18.024 -6.203 -3.539 1.00 98.12 85 THR A CA 1
ATOM 695 C C . THR A 1 85 ? 18.884 -6.602 -2.335 1.00 98.12 85 THR A C 1
ATOM 697 O O . THR A 1 85 ? 19.599 -7.602 -2.384 1.00 98.12 85 THR A O 1
ATOM 700 N N . SER A 1 86 ? 18.791 -5.858 -1.229 1.00 97.75 86 SER A N 1
ATOM 701 C CA . SER A 1 86 ? 19.645 -6.064 -0.050 1.00 97.75 86 SER A CA 1
ATOM 702 C C . SER A 1 86 ? 19.219 -7.228 0.852 1.00 97.75 86 SER A C 1
ATOM 704 O O . SER A 1 86 ? 20.080 -7.955 1.343 1.00 97.75 86 SER A O 1
ATOM 706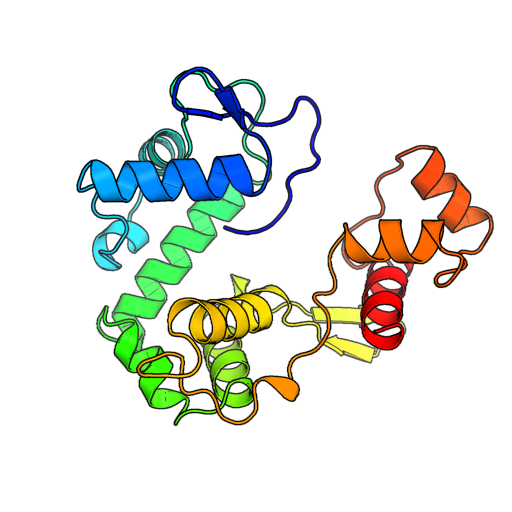 N N . LEU A 1 87 ? 17.917 -7.425 1.080 1.00 97.81 87 LEU A N 1
ATOM 707 C CA . LEU A 1 87 ? 17.404 -8.419 2.037 1.00 97.81 87 LEU A CA 1
ATOM 708 C C . LEU A 1 87 ? 16.995 -9.746 1.392 1.00 97.81 87 LEU A C 1
ATOM 710 O O . LEU A 1 87 ? 16.947 -10.780 2.069 1.00 97.81 87 LEU A O 1
ATOM 714 N N . TYR A 1 88 ? 16.666 -9.706 0.101 1.00 97.81 88 TYR A N 1
ATOM 715 C CA . TYR A 1 88 ? 16.069 -10.820 -0.634 1.00 97.81 88 TYR A CA 1
ATOM 716 C C . TYR A 1 88 ? 16.798 -11.128 -1.946 1.00 97.81 88 TYR A C 1
ATOM 718 O O . TYR A 1 88 ? 16.322 -11.951 -2.723 1.00 97.81 88 TYR A O 1
ATOM 726 N N . HIS A 1 89 ? 17.958 -10.504 -2.187 1.00 97.12 89 HIS A N 1
ATOM 727 C CA . HIS A 1 89 ? 18.787 -10.700 -3.383 1.00 97.12 89 HIS A CA 1
ATOM 728 C C . HIS A 1 89 ? 18.031 -10.488 -4.704 1.00 97.12 89 HIS A C 1
ATOM 730 O O . HIS A 1 89 ? 18.335 -11.135 -5.702 1.00 97.12 89 HIS A O 1
ATOM 736 N N . GLY A 1 90 ? 17.029 -9.604 -4.698 1.00 96.88 90 GLY A N 1
ATOM 737 C CA . GLY A 1 90 ? 16.192 -9.327 -5.864 1.00 96.88 90 GLY A CA 1
ATOM 738 C C . GLY A 1 90 ? 15.178 -10.428 -6.202 1.00 96.88 90 GLY A C 1
ATOM 739 O O . GLY A 1 90 ? 14.582 -10.384 -7.268 1.00 96.88 90 GLY A O 1
ATOM 740 N N . ASP A 1 91 ? 14.947 -11.407 -5.323 1.00 96.38 91 ASP A N 1
ATOM 741 C CA . ASP A 1 91 ? 13.978 -12.483 -5.556 1.00 96.38 91 ASP A CA 1
ATOM 742 C C . ASP A 1 91 ? 12.761 -12.340 -4.625 1.00 96.38 91 ASP A C 1
ATOM 744 O O . ASP A 1 91 ? 12.813 -12.664 -3.435 1.00 96.38 91 ASP A O 1
ATOM 748 N N . ALA A 1 92 ? 11.628 -11.894 -5.180 1.00 95.88 92 ALA A N 1
ATOM 749 C CA . ALA A 1 92 ? 10.352 -11.790 -4.465 1.00 95.88 92 ALA A CA 1
ATOM 750 C C . ALA A 1 92 ? 9.877 -13.132 -3.885 1.00 95.88 92 ALA A C 1
ATOM 752 O O . ALA A 1 92 ? 9.257 -13.163 -2.819 1.00 95.88 92 ALA A O 1
ATOM 753 N N . ALA A 1 93 ? 10.224 -14.257 -4.517 1.00 96.75 93 ALA A N 1
ATOM 754 C CA . ALA A 1 93 ? 9.892 -15.570 -3.990 1.00 96.75 93 ALA A CA 1
ATOM 755 C C . ALA A 1 93 ? 10.633 -15.867 -2.679 1.00 96.75 93 ALA A C 1
ATOM 757 O O . ALA A 1 93 ? 10.109 -16.627 -1.868 1.00 96.75 93 ALA A O 1
ATOM 758 N N . GLN A 1 94 ? 11.815 -15.284 -2.423 1.00 97.69 94 GLN A N 1
ATOM 759 C CA . GLN A 1 94 ? 12.493 -15.431 -1.125 1.00 97.69 94 GLN A CA 1
ATOM 760 C C . GLN A 1 94 ? 11.668 -14.812 0.002 1.00 97.69 94 GLN A C 1
ATOM 762 O O . GLN A 1 94 ? 11.535 -15.429 1.057 1.00 97.69 94 GLN A O 1
ATOM 767 N N . LEU A 1 95 ? 11.106 -13.618 -0.215 1.00 98.06 95 LEU A N 1
ATOM 768 C CA . LEU A 1 95 ? 10.230 -12.958 0.756 1.00 98.06 95 LEU A CA 1
ATOM 769 C C . LEU A 1 95 ? 9.030 -13.846 1.087 1.00 98.06 95 LEU A C 1
ATOM 771 O O . LEU A 1 95 ? 8.791 -14.137 2.257 1.00 98.06 95 LEU A O 1
ATOM 775 N N . VAL A 1 96 ? 8.337 -14.337 0.058 1.00 98.12 96 VAL A N 1
ATOM 776 C CA . VAL A 1 96 ? 7.163 -15.202 0.234 1.00 98.12 96 VAL A CA 1
ATOM 777 C C . VAL A 1 96 ? 7.534 -16.522 0.912 1.00 98.12 96 VAL A C 1
ATOM 779 O O . VAL A 1 96 ? 6.871 -16.937 1.857 1.00 98.12 96 VAL A O 1
ATOM 782 N N . ARG A 1 97 ? 8.625 -17.176 0.492 1.00 97.88 97 ARG A N 1
ATOM 783 C CA . ARG A 1 97 ? 9.081 -18.441 1.092 1.00 97.88 97 ARG A CA 1
ATOM 784 C C . ARG A 1 97 ? 9.460 -18.285 2.565 1.00 97.88 97 ARG A C 1
ATOM 786 O O . ARG A 1 97 ? 9.209 -19.201 3.338 1.00 97.88 97 ARG A O 1
ATOM 793 N N . LYS A 1 98 ? 10.008 -17.136 2.979 1.00 98.00 98 LYS A N 1
ATOM 794 C CA . LYS A 1 98 ? 10.302 -16.854 4.397 1.00 98.00 98 LYS A CA 1
ATOM 795 C C . LYS A 1 98 ? 9.054 -16.748 5.275 1.00 98.00 98 LYS A C 1
ATOM 797 O O . LYS A 1 98 ? 9.186 -16.873 6.489 1.00 98.00 98 LYS A O 1
ATOM 802 N N . ALA A 1 99 ? 7.878 -16.520 4.692 1.00 98.00 99 ALA A N 1
ATOM 803 C CA . ALA A 1 99 ? 6.623 -16.507 5.434 1.00 98.00 99 ALA A CA 1
ATOM 804 C C . ALA A 1 99 ? 6.103 -17.911 5.777 1.00 98.00 99 ALA A C 1
ATOM 806 O O . ALA A 1 99 ? 5.140 -18.022 6.527 1.00 98.00 99 ALA A O 1
ATOM 807 N N . ASP A 1 100 ? 6.721 -18.964 5.226 1.00 97.69 100 ASP A N 1
ATOM 808 C CA . ASP A 1 100 ? 6.393 -20.372 5.490 1.00 97.69 100 ASP A CA 1
ATOM 809 C C . ASP A 1 100 ? 4.891 -20.683 5.352 1.00 97.69 100 ASP A C 1
ATOM 811 O O . ASP A 1 100 ? 4.269 -21.374 6.157 1.00 97.69 100 ASP A O 1
ATOM 815 N N . GLY A 1 101 ? 4.273 -20.088 4.329 1.00 97.94 101 GLY A N 1
ATOM 816 C CA . GLY A 1 101 ? 2.852 -20.253 4.051 1.00 97.94 101 GLY A CA 1
ATOM 817 C C . GLY A 1 101 ? 1.913 -19.566 5.048 1.00 97.94 101 GLY A C 1
ATOM 818 O O . GLY A 1 101 ? 0.731 -19.877 5.009 1.00 97.94 101 GLY A O 1
ATOM 819 N N . SER A 1 102 ? 2.366 -18.668 5.930 1.00 98.69 102 SER A N 1
ATOM 820 C CA . SER A 1 102 ? 1.483 -17.844 6.776 1.00 98.69 102 SER A CA 1
ATOM 821 C C . SER A 1 102 ? 1.303 -16.437 6.194 1.00 98.69 102 SER A C 1
ATOM 823 O O . SER A 1 102 ? 2.270 -15.711 5.960 1.00 98.69 102 SER A O 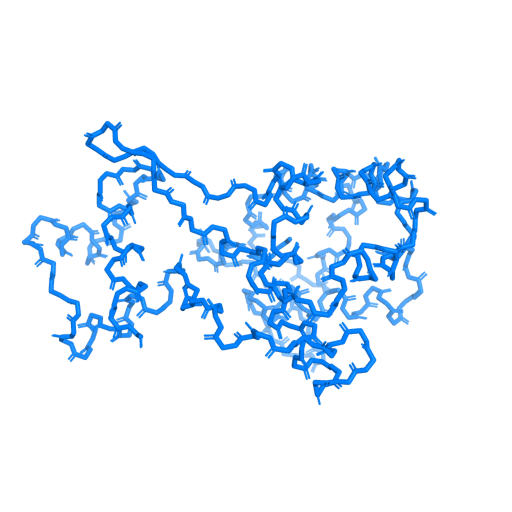1
ATOM 825 N N . ALA A 1 103 ? 0.053 -16.027 5.986 1.00 98.62 103 ALA A N 1
ATOM 826 C CA . ALA A 1 103 ? -0.341 -14.670 5.637 1.00 98.62 103 ALA A CA 1
ATOM 827 C C . ALA A 1 103 ? 0.041 -13.674 6.739 1.00 98.62 103 ALA A C 1
ATOM 829 O O . ALA A 1 103 ? 0.583 -12.618 6.422 1.00 98.62 103 ALA A O 1
ATOM 830 N N . GLN A 1 104 ? -0.173 -14.009 8.017 1.00 98.25 104 GLN A N 1
ATOM 831 C CA . GLN A 1 104 ? 0.237 -13.144 9.132 1.00 98.25 104 GLN A CA 1
ATOM 832 C C . GLN A 1 104 ? 1.750 -12.928 9.131 1.00 98.25 104 GLN A C 1
ATOM 834 O O . GLN A 1 104 ? 2.209 -11.785 9.150 1.00 98.25 104 GLN A O 1
ATOM 839 N N . ARG A 1 105 ? 2.533 -14.009 9.000 1.00 98.56 105 ARG A N 1
ATOM 840 C CA . ARG A 1 105 ? 3.993 -13.885 8.939 1.00 98.56 105 ARG A CA 1
ATOM 841 C C . ARG A 1 105 ? 4.447 -13.103 7.710 1.00 98.56 105 ARG A C 1
ATOM 843 O O . ARG A 1 105 ? 5.415 -12.351 7.790 1.00 98.56 105 ARG A O 1
ATOM 850 N N . LEU A 1 106 ? 3.757 -13.248 6.577 1.00 98.75 106 LEU A N 1
ATOM 851 C CA . LEU A 1 106 ? 4.044 -12.462 5.378 1.00 98.75 106 LEU A CA 1
ATOM 852 C C . LEU A 1 106 ? 3.805 -10.966 5.615 1.00 98.75 106 LEU A C 1
ATOM 854 O O . LEU A 1 106 ? 4.645 -10.153 5.232 1.00 98.75 106 LEU A O 1
ATOM 858 N N . VAL A 1 107 ? 2.701 -10.602 6.273 1.00 98.62 107 VAL A N 1
ATOM 859 C CA . VAL A 1 107 ? 2.396 -9.213 6.651 1.00 98.62 107 VAL A CA 1
ATOM 860 C C . VAL A 1 107 ? 3.484 -8.646 7.563 1.00 98.62 107 VAL A C 1
ATOM 862 O O . VAL A 1 107 ? 3.998 -7.563 7.285 1.00 98.62 107 VAL A O 1
ATOM 865 N N . GLU A 1 108 ? 3.884 -9.384 8.600 1.00 98.38 108 GLU A N 1
ATOM 866 C CA . GLU A 1 108 ? 4.974 -8.986 9.500 1.00 98.38 108 GLU A CA 1
ATOM 867 C C . GLU A 1 108 ? 6.286 -8.767 8.741 1.00 98.38 108 GLU A C 1
ATOM 869 O O . GLU A 1 108 ? 6.891 -7.704 8.855 1.00 98.38 108 GLU A O 1
ATOM 874 N N . LEU A 1 109 ? 6.695 -9.727 7.903 1.00 98.62 109 LEU A N 1
ATOM 875 C CA . LEU A 1 109 ? 7.916 -9.634 7.099 1.00 98.62 109 LEU A CA 1
ATOM 876 C C . LEU A 1 109 ? 7.913 -8.411 6.182 1.00 98.62 109 LEU A C 1
ATOM 878 O O . LEU A 1 109 ? 8.947 -7.759 6.023 1.00 98.62 109 LEU A O 1
ATOM 882 N N . VAL A 1 110 ? 6.767 -8.095 5.576 1.00 98.62 110 VAL A N 1
ATOM 883 C CA . VAL A 1 110 ? 6.614 -6.906 4.733 1.00 98.62 110 VAL A CA 1
ATOM 884 C C . VAL A 1 110 ? 6.790 -5.636 5.564 1.00 98.62 110 VAL A C 1
ATOM 886 O O . VAL A 1 110 ? 7.549 -4.758 5.170 1.00 98.62 110 VAL A O 1
ATOM 889 N N . VAL A 1 111 ? 6.163 -5.532 6.733 1.00 98.25 111 VAL A N 1
ATOM 890 C CA . VAL A 1 111 ? 6.280 -4.340 7.593 1.00 98.25 111 VAL A CA 1
ATOM 891 C C . VAL A 1 111 ? 7.684 -4.187 8.195 1.00 98.25 111 VAL A C 1
ATOM 893 O O . VAL A 1 111 ? 8.202 -3.072 8.306 1.00 98.25 111 VAL A O 1
ATOM 896 N N . GLU A 1 112 ? 8.327 -5.295 8.565 1.00 97.88 112 GLU A N 1
ATOM 897 C CA . GLU A 1 112 ? 9.718 -5.333 9.033 1.00 97.88 112 GLU A CA 1
ATOM 898 C C . GLU A 1 112 ? 10.685 -4.868 7.932 1.00 97.88 112 GLU A C 1
ATOM 900 O O . GLU A 1 112 ? 11.670 -4.168 8.193 1.00 97.88 112 GLU A O 1
ATOM 905 N N . SER A 1 113 ? 10.401 -5.248 6.686 1.00 98.25 113 SER A N 1
ATOM 906 C CA . SER A 1 113 ? 11.310 -5.033 5.562 1.00 98.25 113 SER A CA 1
ATOM 907 C C . SER A 1 113 ? 11.102 -3.706 4.857 1.00 98.25 113 SER A C 1
ATOM 909 O O . SER A 1 113 ? 12.090 -3.123 4.423 1.00 98.25 113 SER A O 1
ATOM 911 N N . PHE A 1 114 ? 9.874 -3.203 4.764 1.00 98.19 114 PHE A N 1
ATOM 912 C CA . PHE A 1 114 ? 9.526 -2.026 3.970 1.00 98.19 114 PHE A CA 1
ATOM 913 C C . PHE A 1 114 ? 8.844 -0.977 4.860 1.00 98.19 114 PHE A C 1
ATOM 915 O O . PHE A 1 114 ? 7.641 -1.082 5.117 1.00 98.19 114 PHE A O 1
ATOM 922 N N . PRO A 1 115 ? 9.582 0.041 5.349 1.00 96.88 115 PRO A N 1
ATOM 923 C CA . PRO A 1 115 ? 9.024 1.096 6.195 1.00 96.88 115 PRO A CA 1
ATOM 924 C C . PRO A 1 115 ? 7.763 1.751 5.624 1.00 96.88 115 PRO A C 1
ATOM 926 O O . PRO A 1 115 ? 6.839 2.044 6.376 1.00 96.88 115 PRO A O 1
ATOM 929 N N . SER A 1 116 ? 7.659 1.896 4.301 1.00 97.19 116 SER A N 1
ATOM 930 C CA . SER A 1 116 ? 6.474 2.456 3.639 1.00 97.19 116 SER A CA 1
ATOM 931 C C . SER A 1 116 ? 5.199 1.603 3.717 1.00 97.19 116 SER A C 1
ATOM 933 O O . SER A 1 116 ? 4.135 2.036 3.257 1.00 97.19 116 SER A O 1
ATOM 935 N N . PHE A 1 117 ? 5.292 0.380 4.241 1.00 97.75 117 PHE A N 1
ATOM 936 C CA . PHE A 1 117 ? 4.160 -0.498 4.537 1.00 97.75 117 PHE A CA 1
ATOM 937 C C . PHE A 1 117 ? 3.787 -0.503 6.025 1.00 97.75 117 PHE A C 1
ATOM 939 O O . PHE A 1 117 ? 2.748 -1.069 6.373 1.00 97.75 117 PHE A O 1
ATOM 946 N N . ARG A 1 118 ? 4.589 0.142 6.887 1.00 96.69 118 ARG A N 1
ATOM 947 C CA . ARG A 1 118 ? 4.275 0.330 8.303 1.00 96.69 118 ARG A CA 1
ATOM 948 C C . ARG A 1 118 ? 3.173 1.372 8.447 1.00 96.69 118 ARG A C 1
ATOM 950 O O . ARG A 1 118 ? 3.396 2.572 8.335 1.00 96.69 118 ARG A O 1
ATOM 957 N N . ASP A 1 119 ? 1.969 0.866 8.640 1.00 96.56 119 ASP A N 1
ATOM 958 C CA . ASP A 1 119 ? 0.731 1.630 8.695 1.00 96.56 119 ASP A CA 1
ATOM 959 C C . ASP A 1 119 ? 0.158 1.551 10.111 1.00 96.56 119 ASP A C 1
ATOM 961 O O . ASP A 1 119 ? -0.482 0.564 10.491 1.00 96.56 119 ASP A O 1
ATOM 965 N N . GLU A 1 120 ? 0.482 2.584 10.885 1.00 96.31 120 GLU A N 1
ATOM 966 C CA . GLU A 1 120 ? 0.257 2.707 12.322 1.00 96.31 120 GLU A CA 1
ATOM 967 C C . GLU A 1 120 ? -0.117 4.161 12.655 1.00 96.31 120 GLU A C 1
ATOM 969 O O . GLU A 1 120 ? 0.339 5.094 11.990 1.00 96.31 120 GLU A O 1
ATOM 974 N N . ALA A 1 121 ? -0.914 4.365 13.701 1.00 96.38 121 ALA A N 1
ATOM 975 C CA . ALA A 1 121 ? -1.298 5.686 14.193 1.00 96.38 121 ALA A CA 1
ATOM 976 C C . ALA A 1 121 ? -1.272 5.735 15.727 1.00 96.38 121 ALA A C 1
ATOM 978 O O . ALA A 1 121 ? -1.428 4.712 16.388 1.00 96.38 121 ALA A O 1
ATOM 979 N N . CYS A 1 122 ? -1.095 6.925 16.303 1.00 96.56 122 CYS A N 1
ATOM 980 C CA . CYS A 1 122 ? -1.225 7.136 17.745 1.00 96.56 122 CYS A CA 1
ATOM 981 C C . CYS A 1 122 ? -2.613 7.703 18.050 1.00 96.56 122 CYS A C 1
ATOM 983 O O . CYS A 1 122 ? -2.978 8.754 17.525 1.00 96.56 122 CYS A O 1
ATOM 985 N N . TYR A 1 123 ? -3.373 7.031 18.910 1.00 96.38 123 TYR A N 1
ATOM 986 C CA . TYR A 1 123 ? -4.711 7.445 19.313 1.00 96.38 123 TYR A CA 1
ATOM 987 C C . TYR A 1 123 ? -4.852 7.344 20.827 1.00 96.38 123 TYR A C 1
ATOM 989 O O . TYR A 1 123 ? -4.657 6.281 21.407 1.00 96.38 123 TYR A O 1
ATOM 997 N N . ALA A 1 124 ? -5.165 8.465 21.479 1.00 95.12 124 ALA A N 1
ATOM 998 C CA . ALA A 1 124 ? -5.300 8.550 22.937 1.00 95.12 124 ALA A CA 1
ATOM 999 C C . ALA A 1 124 ? -4.093 7.990 23.732 1.00 95.12 124 ALA A C 1
ATOM 1001 O O . ALA A 1 124 ? -4.249 7.524 24.856 1.00 95.12 124 ALA A O 1
ATOM 1002 N N . GLY A 1 125 ? -2.884 8.068 23.163 1.00 95.06 125 GLY A N 1
ATOM 1003 C CA . GLY A 1 125 ? -1.653 7.550 23.774 1.00 95.06 125 GLY A CA 1
ATOM 1004 C C . GLY A 1 125 ? -1.356 6.078 23.475 1.00 95.06 125 GLY A C 1
ATOM 1005 O O . GLY A 1 125 ? -0.296 5.600 23.866 1.00 95.06 125 GLY A O 1
ATOM 1006 N N . GLU A 1 126 ? -2.240 5.390 22.753 1.00 96.62 126 GLU A N 1
ATOM 1007 C CA . GLU A 1 126 ? -2.071 4.003 22.326 1.00 96.62 126 GLU A CA 1
ATOM 1008 C C . GLU A 1 126 ? -1.660 3.930 20.852 1.00 96.62 126 GLU A C 1
ATOM 1010 O O . GLU A 1 126 ? -2.092 4.731 20.017 1.00 96.62 126 GLU A O 1
ATOM 1015 N N . GLN A 1 127 ? -0.829 2.944 20.521 1.00 96.56 127 GLN A N 1
ATOM 1016 C CA . GLN A 1 127 ? -0.456 2.656 19.140 1.00 96.56 127 GLN A CA 1
ATOM 1017 C C . GLN A 1 127 ? -1.509 1.744 18.505 1.00 96.56 127 GLN A C 1
ATOM 1019 O O . GLN A 1 127 ? -1.734 0.623 18.955 1.00 96.56 127 GLN A O 1
ATOM 1024 N N . ILE A 1 128 ? -2.136 2.221 17.434 1.00 97.31 128 ILE A N 1
ATOM 1025 C CA . ILE A 1 128 ? -3.120 1.485 16.643 1.00 97.31 128 ILE A CA 1
ATOM 1026 C C . ILE A 1 128 ? -2.456 1.018 15.353 1.00 97.31 128 ILE A C 1
ATOM 1028 O O . ILE A 1 128 ? -1.840 1.809 14.639 1.00 97.31 128 ILE A O 1
ATOM 1032 N N . VAL A 1 129 ? -2.586 -0.272 15.052 1.00 96.50 129 VAL A N 1
ATOM 1033 C CA . VAL A 1 129 ? -1.892 -0.935 13.944 1.00 96.50 129 VAL A CA 1
ATOM 1034 C C . VAL A 1 129 ? -2.901 -1.378 12.889 1.00 96.50 129 VAL A C 1
ATOM 1036 O O . VAL A 1 129 ? -3.835 -2.115 13.198 1.00 96.50 129 VAL A O 1
ATOM 1039 N N . PHE A 1 130 ? -2.701 -0.961 11.638 1.00 97.25 130 PHE A N 1
ATOM 1040 C CA . PHE A 1 130 ? -3.584 -1.310 10.519 1.00 97.25 130 PHE A CA 1
ATOM 1041 C C . PHE A 1 130 ? -2.904 -2.208 9.486 1.00 97.25 130 PHE A C 1
ATOM 1043 O O . PHE A 1 130 ? -3.530 -3.130 8.962 1.00 97.25 130 PHE A O 1
ATOM 1050 N N . HIS A 1 131 ? -1.637 -1.933 9.156 1.00 97.25 131 HIS A N 1
ATOM 1051 C CA . HIS A 1 131 ? -0.846 -2.693 8.172 1.00 97.25 131 HIS A CA 1
ATOM 1052 C C . HIS A 1 131 ? -1.567 -2.943 6.835 1.00 97.25 131 HIS A C 1
ATOM 1054 O O . HIS A 1 131 ? -1.303 -3.926 6.140 1.00 97.25 131 HIS A O 1
ATOM 1060 N N . LYS A 1 132 ? -2.473 -2.042 6.433 1.00 96.44 132 LYS A N 1
ATOM 1061 C CA . LYS A 1 132 ? -3.472 -2.300 5.386 1.00 96.44 132 LYS A CA 1
ATOM 1062 C C . LYS A 1 132 ? -2.837 -2.752 4.071 1.00 96.44 132 LYS A C 1
ATOM 1064 O O . LYS A 1 132 ? -3.274 -3.721 3.459 1.00 96.44 132 LYS A O 1
ATOM 1069 N N . ARG A 1 133 ? -1.804 -2.045 3.604 1.00 96.88 133 ARG A N 1
ATOM 1070 C CA . ARG A 1 133 ? -1.132 -2.368 2.333 1.00 96.88 133 ARG A CA 1
ATOM 1071 C C . ARG A 1 133 ? -0.374 -3.696 2.379 1.00 96.88 133 ARG A C 1
ATOM 1073 O O . ARG A 1 133 ? -0.280 -4.351 1.347 1.00 96.88 133 ARG A O 1
ATOM 1080 N N . ALA A 1 134 ? 0.163 -4.078 3.537 1.00 97.94 134 ALA A N 1
ATOM 1081 C CA . ALA A 1 134 ? 0.815 -5.371 3.710 1.00 97.94 134 ALA A CA 1
ATOM 1082 C C . ALA A 1 134 ? -0.223 -6.505 3.702 1.00 97.94 134 ALA A C 1
ATOM 1084 O O . ALA A 1 134 ? -0.013 -7.519 3.039 1.00 97.94 134 ALA A O 1
ATOM 1085 N N . GLN A 1 135 ? -1.380 -6.293 4.340 1.00 98.12 135 GLN A N 1
ATOM 1086 C CA . GLN A 1 135 ? -2.510 -7.226 4.279 1.00 98.12 135 GLN A CA 1
ATOM 1087 C C . GLN A 1 135 ? -3.040 -7.399 2.848 1.00 98.12 135 GLN A C 1
ATOM 1089 O O . GLN A 1 135 ? -3.238 -8.527 2.402 1.00 98.12 135 GLN A O 1
ATOM 1094 N N . ILE A 1 136 ? -3.189 -6.301 2.094 1.00 97.25 136 ILE A N 1
ATOM 1095 C CA . ILE A 1 136 ? -3.561 -6.350 0.670 1.00 97.25 136 ILE A CA 1
ATOM 1096 C C . ILE A 1 136 ? -2.570 -7.201 -0.120 1.00 97.25 136 ILE A C 1
ATOM 1098 O O . ILE A 1 136 ? -2.998 -8.053 -0.882 1.00 97.25 136 ILE A O 1
ATOM 1102 N N . PHE A 1 137 ? -1.261 -7.030 0.085 1.00 97.62 137 PHE A N 1
ATOM 1103 C CA . PHE A 1 137 ? -0.265 -7.835 -0.623 1.00 97.62 137 PHE A CA 1
ATOM 1104 C C . PHE A 1 137 ? -0.431 -9.342 -0.362 1.00 97.62 137 PHE A C 1
ATOM 1106 O O . PHE A 1 137 ? -0.426 -10.126 -1.309 1.00 97.62 137 PHE A O 1
ATOM 1113 N N . ALA A 1 138 ? -0.631 -9.751 0.896 1.00 98.25 138 ALA A N 1
ATOM 1114 C CA . ALA A 1 138 ? -0.873 -11.154 1.232 1.00 98.25 138 ALA A CA 1
ATOM 1115 C C . ALA A 1 138 ? -2.180 -11.682 0.607 1.00 98.25 138 ALA A C 1
ATOM 1117 O O . ALA A 1 138 ? -2.198 -12.771 0.029 1.00 98.25 138 ALA A O 1
ATOM 1118 N N . SER A 1 139 ? -3.255 -10.891 0.667 1.00 97.81 139 SER A N 1
ATOM 1119 C CA . SER A 1 139 ? -4.550 -11.227 0.064 1.00 97.81 139 SER A CA 1
ATOM 1120 C C . SER A 1 139 ? -4.474 -11.338 -1.464 1.00 97.81 139 SER A C 1
ATOM 1122 O O . SER A 1 139 ? -4.991 -12.296 -2.039 1.00 97.81 139 SER A O 1
ATOM 1124 N N . ASP A 1 140 ? -3.809 -10.393 -2.130 1.00 97.00 140 ASP A N 1
ATOM 1125 C CA . ASP A 1 140 ? -3.631 -10.376 -3.584 1.00 97.00 140 ASP A CA 1
ATOM 1126 C C . ASP A 1 140 ? -2.812 -11.586 -4.042 1.00 97.00 140 ASP A C 1
ATOM 1128 O O . ASP A 1 140 ? -3.137 -12.203 -5.057 1.00 97.00 140 ASP A O 1
ATOM 1132 N N . LEU A 1 141 ? -1.786 -11.979 -3.278 1.00 97.62 141 LEU A N 1
ATOM 1133 C CA . LEU A 1 141 ? -0.991 -13.172 -3.561 1.00 97.62 141 LEU A CA 1
ATOM 1134 C C . LEU A 1 141 ? -1.830 -14.450 -3.433 1.00 97.62 141 LEU A C 1
ATOM 1136 O O . LEU A 1 141 ? -1.810 -15.294 -4.331 1.00 97.62 141 LEU A O 1
ATOM 1140 N N . TYR A 1 142 ? -2.611 -14.579 -2.356 1.00 98.38 142 TYR A N 1
ATOM 1141 C CA . TYR A 1 142 ? -3.538 -15.697 -2.181 1.00 98.38 142 TYR A CA 1
ATOM 1142 C C . TYR A 1 142 ? -4.533 -15.790 -3.346 1.00 98.38 142 TYR A C 1
ATOM 1144 O O . TYR A 1 142 ? -4.673 -16.854 -3.956 1.00 98.38 142 TYR A O 1
ATOM 1152 N N . GLY A 1 143 ? -5.183 -14.673 -3.689 1.00 97.75 143 GLY A N 1
ATOM 1153 C CA . GLY A 1 143 ? -6.172 -14.601 -4.764 1.00 97.75 143 GLY A CA 1
ATOM 1154 C C . GLY A 1 143 ? -5.578 -14.899 -6.142 1.00 97.75 143 GLY A C 1
ATOM 1155 O O . GLY A 1 143 ? -6.122 -15.720 -6.879 1.00 97.75 143 GLY A O 1
ATOM 1156 N N . SER A 1 144 ? -4.426 -14.305 -6.463 1.00 96.62 144 SER A N 1
ATOM 1157 C CA . SER A 1 144 ? -3.770 -14.449 -7.773 1.00 96.62 144 SER A CA 1
ATOM 1158 C C . SER A 1 144 ? -3.320 -15.880 -8.059 1.00 96.62 144 SER A C 1
ATOM 1160 O O . SER A 1 144 ? -3.358 -16.323 -9.204 1.00 96.62 144 SER A O 1
ATOM 1162 N N . PHE A 1 145 ? -2.921 -16.628 -7.026 1.00 97.38 145 PHE A N 1
ATOM 1163 C CA . PHE A 1 145 ? -2.520 -18.029 -7.164 1.00 97.38 145 PHE A CA 1
ATOM 1164 C C . PHE A 1 145 ? -3.606 -19.028 -6.729 1.00 97.38 145 PHE A C 1
ATOM 1166 O O . PHE A 1 145 ? -3.349 -20.234 -6.689 1.00 97.38 145 PHE A O 1
ATOM 1173 N N . GLY A 1 146 ? -4.812 -18.558 -6.393 1.00 97.19 146 GLY A N 1
ATOM 1174 C CA . GLY A 1 146 ? -5.937 -19.399 -5.976 1.00 97.19 146 GLY A CA 1
ATOM 1175 C C . GLY A 1 146 ? -5.615 -20.310 -4.787 1.00 97.19 146 GLY A C 1
ATOM 1176 O O . GLY A 1 146 ? -5.975 -21.489 -4.803 1.00 97.19 146 GLY A O 1
ATOM 1177 N N . GLY A 1 147 ? -4.873 -19.802 -3.799 1.00 96.81 147 GLY A N 1
ATOM 1178 C CA . GLY A 1 147 ? -4.468 -20.575 -2.622 1.00 96.81 147 GLY A CA 1
ATOM 1179 C C . GLY A 1 147 ? -3.371 -21.621 -2.876 1.00 96.81 147 GLY A C 1
ATOM 1180 O O . GLY A 1 147 ? -3.244 -22.575 -2.111 1.00 96.81 147 GLY A O 1
ATOM 1181 N N . ARG A 1 148 ? -2.606 -21.510 -3.972 1.00 97.25 148 ARG A N 1
ATOM 1182 C CA . ARG A 1 148 ? -1.547 -22.464 -4.367 1.00 97.25 148 ARG A CA 1
ATOM 1183 C C . ARG A 1 148 ? -0.212 -21.753 -4.582 1.00 97.25 148 ARG A C 1
ATOM 1185 O O . ARG A 1 148 ? -0.166 -20.532 -4.627 1.00 97.25 148 ARG A O 1
ATOM 1192 N N . LEU A 1 149 ? 0.875 -22.508 -4.773 1.00 96.12 149 LEU A N 1
ATOM 1193 C CA . LEU A 1 149 ? 2.216 -21.964 -5.050 1.00 96.12 149 LEU A CA 1
ATOM 1194 C C . LEU A 1 149 ? 2.591 -20.858 -4.042 1.00 96.12 149 LEU A C 1
ATOM 1196 O O . LEU A 1 149 ? 2.578 -21.103 -2.841 1.00 96.12 149 LEU A O 1
ATOM 1200 N N . PHE A 1 150 ? 2.887 -19.646 -4.517 1.00 96.25 150 PHE A N 1
ATOM 1201 C CA . PHE A 1 150 ? 3.209 -18.495 -3.675 1.00 96.25 150 PHE A CA 1
ATOM 1202 C C . PHE A 1 150 ? 2.016 -17.982 -2.859 1.00 96.25 150 PHE A C 1
ATOM 1204 O O . PHE A 1 150 ? 2.214 -17.383 -1.811 1.00 96.25 150 PHE A O 1
ATOM 1211 N N . GLY A 1 151 ? 0.788 -18.254 -3.296 1.00 97.00 151 GLY A N 1
ATOM 1212 C CA . GLY A 1 151 ? -0.434 -17.927 -2.567 1.00 97.00 151 GLY A CA 1
ATOM 1213 C C . GLY A 1 151 ? -0.929 -19.033 -1.639 1.00 97.00 151 GLY A C 1
ATOM 1214 O O . GLY A 1 151 ? -2.049 -18.921 -1.156 1.00 97.00 151 GLY A O 1
ATOM 1215 N N . ALA A 1 152 ? -0.158 -20.099 -1.389 1.00 97.94 152 ALA A N 1
ATOM 1216 C CA . ALA A 1 152 ? -0.519 -21.157 -0.438 1.00 97.94 152 ALA A CA 1
ATOM 1217 C C . ALA A 1 152 ? -0.403 -20.673 1.023 1.00 97.94 152 ALA A C 1
ATOM 1219 O O . ALA A 1 152 ? 0.404 -21.179 1.800 1.00 97.94 152 ALA A O 1
ATOM 1220 N N . LEU A 1 153 ? -1.198 -19.657 1.366 1.00 98.44 153 LEU A N 1
ATOM 1221 C CA . LEU A 1 153 ? -1.249 -19.027 2.678 1.00 98.44 153 LEU A CA 1
ATOM 1222 C C . LEU A 1 153 ? -2.383 -19.654 3.503 1.00 98.44 153 LEU A C 1
ATOM 1224 O O . LEU A 1 153 ? -3.548 -19.549 3.121 1.00 98.44 153 LEU A O 1
ATOM 1228 N N . HIS A 1 154 ? -2.053 -20.346 4.595 1.00 98.12 154 HIS A N 1
ATOM 1229 C CA . HIS A 1 154 ? -3.001 -21.207 5.319 1.00 98.12 154 HIS A CA 1
ATOM 1230 C C . HIS A 1 154 ? -3.925 -20.466 6.293 1.00 98.12 154 HIS A C 1
ATOM 1232 O O . HIS A 1 154 ? -4.962 -21.005 6.664 1.00 98.12 154 HIS A O 1
ATOM 1238 N N . ASP A 1 155 ? -3.558 -19.255 6.697 1.00 98.31 155 ASP A N 1
ATOM 1239 C CA . ASP A 1 155 ? -4.247 -18.423 7.688 1.00 98.31 155 ASP A CA 1
ATOM 1240 C C . ASP A 1 155 ? -4.687 -17.074 7.089 1.00 98.31 155 ASP A C 1
ATOM 1242 O O . ASP A 1 155 ? -4.723 -16.053 7.772 1.00 98.31 155 ASP A O 1
ATOM 1246 N N . VAL A 1 156 ? -5.017 -17.046 5.791 1.00 97.44 156 VAL A N 1
ATOM 1247 C CA . VAL A 1 156 ? -5.499 -15.830 5.107 1.00 97.44 156 VAL A CA 1
ATOM 1248 C C . VAL A 1 156 ? -6.803 -15.290 5.716 1.00 97.44 156 VAL A C 1
ATOM 1250 O O . VAL A 1 156 ? -7.058 -14.093 5.646 1.00 97.44 156 VAL A O 1
ATOM 1253 N N . ASP A 1 157 ? -7.594 -16.144 6.377 1.00 96.19 157 ASP A N 1
ATOM 1254 C CA . ASP A 1 157 ? -8.797 -15.772 7.137 1.00 96.19 157 ASP A CA 1
ATOM 1255 C C . ASP A 1 157 ? -8.495 -14.919 8.381 1.00 96.19 157 ASP A C 1
ATOM 1257 O O . ASP A 1 157 ? -9.413 -14.380 8.993 1.00 96.19 157 ASP A O 1
ATOM 1261 N N . ARG A 1 158 ? -7.220 -14.811 8.776 1.00 97.12 158 ARG A N 1
ATOM 1262 C CA . ARG A 1 158 ? -6.758 -13.948 9.873 1.00 97.12 158 ARG A CA 1
ATOM 1263 C C . ARG A 1 158 ? -6.527 -12.506 9.434 1.00 97.12 158 ARG A C 1
ATOM 1265 O O . ARG A 1 158 ? -6.379 -11.643 10.296 1.00 97.12 158 ARG A O 1
ATOM 1272 N N . LEU A 1 159 ? -6.457 -12.247 8.127 1.00 97.31 159 LEU A N 1
ATOM 1273 C CA . LEU A 1 159 ? -6.409 -10.885 7.610 1.00 97.31 159 LEU A CA 1
ATOM 1274 C C . LEU A 1 159 ? -7.735 -10.180 7.909 1.00 97.31 159 LEU A C 1
ATOM 1276 O O . LEU A 1 159 ? -8.800 -10.794 7.907 1.00 97.31 159 LEU A O 1
ATOM 1280 N N . THR A 1 160 ? -7.667 -8.881 8.165 1.00 96.12 160 THR A N 1
ATOM 1281 C CA . THR A 1 160 ? -8.830 -8.058 8.486 1.00 96.12 160 THR A CA 1
ATOM 1282 C C . THR A 1 160 ? -9.341 -7.312 7.258 1.00 96.12 160 THR A C 1
ATOM 1284 O O . THR A 1 160 ? -8.705 -7.284 6.199 1.00 96.12 160 THR A O 1
ATOM 1287 N N . ALA A 1 161 ? -10.499 -6.662 7.394 1.00 93.19 161 ALA A N 1
ATOM 1288 C CA . ALA A 1 161 ? -10.956 -5.720 6.384 1.00 93.19 161 ALA A CA 1
ATOM 1289 C C . ALA A 1 161 ? -9.914 -4.622 6.135 1.00 93.19 161 ALA A C 1
ATOM 1291 O O . ALA A 1 161 ? -9.265 -4.106 7.049 1.00 93.19 161 ALA A O 1
ATOM 1292 N N . PHE A 1 162 ? -9.769 -4.221 4.874 1.00 92.69 162 PHE A N 1
ATOM 1293 C CA . PHE A 1 162 ? -8.823 -3.177 4.514 1.00 92.69 162 PHE A CA 1
ATOM 1294 C C . PHE A 1 162 ? -9.352 -1.823 4.981 1.00 92.69 162 PHE A C 1
ATOM 1296 O O . PHE A 1 162 ? -10.287 -1.289 4.395 1.00 92.69 162 PHE A O 1
ATOM 1303 N N . ALA A 1 163 ? -8.719 -1.260 6.012 1.00 90.75 163 ALA A N 1
ATOM 1304 C CA . ALA A 1 163 ? -9.047 0.038 6.601 1.00 90.75 163 ALA A CA 1
ATOM 1305 C C . ALA A 1 163 ? -8.778 1.208 5.631 1.00 90.75 163 ALA A C 1
ATOM 1307 O O . ALA A 1 163 ? -7.809 1.958 5.775 1.00 90.75 163 ALA A O 1
ATOM 1308 N N . ASP A 1 164 ? -9.584 1.302 4.577 1.00 90.25 164 ASP A N 1
ATOM 1309 C CA . ASP A 1 164 ? -9.473 2.256 3.485 1.00 90.25 164 ASP A CA 1
ATOM 1310 C C . ASP A 1 164 ? -10.570 3.316 3.510 1.00 90.25 164 ASP A C 1
ATOM 1312 O O . ASP A 1 164 ? -11.338 3.407 4.455 1.00 90.25 164 ASP A O 1
ATOM 1316 N N . TYR A 1 165 ? -10.611 4.165 2.483 1.00 88.94 165 TYR A N 1
ATOM 1317 C CA . TYR A 1 165 ? -11.599 5.235 2.394 1.00 88.94 165 TYR A CA 1
ATOM 1318 C C . TYR A 1 165 ? -12.914 4.788 1.737 1.00 88.94 165 TYR A C 1
ATOM 1320 O O . TYR A 1 165 ? -13.861 5.570 1.726 1.00 88.94 165 TYR A O 1
ATOM 1328 N N . LYS A 1 166 ? -12.987 3.594 1.132 1.00 91.38 166 LYS A N 1
ATOM 1329 C CA . LYS A 1 166 ? -14.131 3.127 0.336 1.00 91.38 166 LYS A CA 1
ATOM 1330 C C . LYS A 1 166 ? -15.111 2.309 1.170 1.00 91.38 166 LYS A C 1
ATOM 1332 O O . LYS A 1 166 ? -16.307 2.585 1.100 1.00 91.38 166 LYS A O 1
ATOM 1337 N N . LEU A 1 167 ? -14.625 1.362 1.972 1.00 94.44 167 LEU A N 1
ATOM 1338 C CA . LEU A 1 167 ? -15.460 0.606 2.909 1.00 94.44 167 LEU A CA 1
ATOM 1339 C C . LEU A 1 167 ? -16.244 1.511 3.873 1.00 94.44 167 LEU A C 1
ATOM 1341 O O . LEU A 1 167 ? -17.466 1.368 3.910 1.00 94.44 167 LEU A O 1
ATOM 1345 N N . PRO A 1 168 ? -15.646 2.503 4.564 1.00 95.81 168 PRO A N 1
ATOM 1346 C CA . PRO A 1 168 ? -16.407 3.369 5.464 1.00 95.81 168 PRO A CA 1
ATOM 1347 C C . PRO A 1 168 ? -17.488 4.197 4.763 1.00 95.81 168 PRO A C 1
ATOM 1349 O O . PRO A 1 168 ? -18.472 4.560 5.398 1.00 95.81 168 PRO A O 1
ATOM 1352 N N . GLN A 1 169 ? -17.355 4.489 3.462 1.00 94.94 169 GLN A N 1
ATOM 1353 C CA . GLN A 1 169 ? -18.429 5.152 2.708 1.00 94.94 169 GLN A CA 1
ATOM 1354 C C . GLN A 1 169 ? -19.653 4.245 2.568 1.00 94.94 169 GLN A C 1
ATOM 1356 O O . GLN A 1 169 ? -20.770 4.707 2.781 1.00 94.94 169 GLN A O 1
ATOM 1361 N N . ILE A 1 170 ? -19.431 2.970 2.230 1.00 95.56 170 ILE A N 1
ATOM 1362 C CA . ILE A 1 170 ? -20.496 1.969 2.088 1.00 95.56 170 ILE A CA 1
ATOM 1363 C C . ILE A 1 170 ? -21.114 1.686 3.459 1.00 95.56 170 ILE A C 1
ATOM 1365 O O . ILE A 1 170 ? -22.325 1.755 3.626 1.00 95.56 170 ILE A O 1
ATOM 1369 N N . LEU A 1 171 ? -20.288 1.446 4.477 1.00 97.25 171 LEU A N 1
ATOM 1370 C CA . LEU A 1 171 ? -20.782 1.174 5.825 1.00 97.25 171 LEU A CA 1
ATOM 1371 C C . LEU A 1 171 ? -21.579 2.357 6.397 1.00 97.25 171 LEU A C 1
ATOM 1373 O O . LEU A 1 171 ? -22.575 2.143 7.085 1.00 97.25 171 LEU A O 1
ATOM 1377 N N . ARG A 1 172 ? -21.190 3.605 6.093 1.00 96.88 172 ARG A N 1
ATOM 1378 C CA . ARG A 1 172 ? -21.979 4.793 6.454 1.00 96.88 172 ARG A CA 1
ATOM 1379 C C . ARG A 1 172 ? -23.300 4.854 5.685 1.00 96.88 172 ARG A C 1
ATOM 1381 O O . ARG A 1 172 ? -24.321 5.162 6.292 1.00 96.88 172 ARG A O 1
ATOM 1388 N N . SER A 1 173 ? -23.310 4.578 4.375 1.00 96.25 173 SER A N 1
ATOM 1389 C CA . SER A 1 173 ? -24.552 4.621 3.584 1.00 96.25 173 SER A CA 1
ATOM 1390 C C . SER A 1 173 ? -25.567 3.566 4.018 1.00 96.25 173 SER A C 1
ATOM 1392 O O . SER A 1 173 ? -26.764 3.822 3.955 1.00 96.25 173 SER A O 1
ATOM 1394 N N . GLU A 1 174 ? -25.088 2.423 4.510 1.00 97.12 174 GLU A N 1
ATOM 1395 C CA . GLU A 1 174 ? -25.917 1.349 5.071 1.00 97.12 174 GLU A CA 1
ATOM 1396 C C . GLU A 1 174 ? -26.300 1.579 6.548 1.00 97.12 174 GLU A C 1
ATOM 1398 O O . GLU A 1 174 ? -26.976 0.748 7.150 1.00 97.12 174 GLU A O 1
ATOM 1403 N N . GLY A 1 175 ? -25.875 2.690 7.164 1.00 96.69 175 GLY A N 1
ATOM 1404 C CA . GLY A 1 175 ? -26.172 3.003 8.566 1.00 96.69 175 GLY A CA 1
ATOM 1405 C C . GLY A 1 175 ? -25.443 2.122 9.590 1.00 96.69 175 GLY A C 1
ATOM 1406 O O . GLY A 1 175 ? -25.829 2.106 10.756 1.00 96.69 175 GLY A O 1
ATOM 1407 N N . ILE A 1 176 ? -24.402 1.394 9.172 1.00 97.69 176 ILE A N 1
ATOM 1408 C CA . ILE A 1 176 ? -23.553 0.574 10.050 1.00 97.69 176 ILE A CA 1
ATOM 1409 C C . ILE A 1 176 ? -22.551 1.466 10.792 1.00 97.69 176 ILE A C 1
ATOM 1411 O O . ILE A 1 176 ? -22.388 1.342 12.005 1.00 97.69 176 ILE A O 1
ATOM 1415 N N . LEU A 1 177 ? -21.897 2.388 10.075 1.00 97.38 177 LEU A N 1
ATOM 1416 C CA . LEU A 1 177 ? -21.075 3.428 10.691 1.00 97.38 177 LEU A CA 1
ATOM 1417 C C . LEU A 1 177 ? -21.896 4.701 10.894 1.00 97.38 177 LEU A C 1
ATOM 1419 O O . LEU A 1 177 ? -22.325 5.343 9.935 1.00 97.38 177 LEU A O 1
ATOM 1423 N N . CYS A 1 178 ? -22.053 5.088 12.158 1.00 96.94 178 CYS A N 1
ATOM 1424 C CA . CYS A 1 178 ? -22.711 6.321 12.571 1.00 96.94 178 CYS A CA 1
ATOM 1425 C C . CYS A 1 178 ? -21.665 7.298 13.108 1.00 96.94 178 CYS A C 1
ATOM 1427 O O . CYS A 1 178 ? -20.972 7.001 14.079 1.00 96.94 178 CYS A O 1
ATOM 1429 N N . TYR A 1 179 ? -21.558 8.466 12.482 1.00 97.25 179 TYR A N 1
ATOM 1430 C CA . TYR A 1 179 ? -20.625 9.514 12.892 1.00 97.25 179 TYR A CA 1
ATOM 1431 C C . TYR A 1 179 ? -21.328 10.555 13.762 1.00 97.25 179 TYR A C 1
ATOM 1433 O O . TYR A 1 179 ? -22.528 10.785 13.602 1.00 97.25 179 TYR A O 1
ATOM 1441 N N . CYS A 1 180 ? -20.579 11.206 14.656 1.00 97.75 180 CYS A N 1
ATOM 1442 C CA . CYS A 1 180 ? -21.067 12.414 15.318 1.00 97.75 180 CYS A CA 1
ATOM 1443 C C . CYS A 1 180 ? -21.350 13.519 14.287 1.00 97.75 180 CYS A C 1
ATOM 1445 O O . CYS A 1 180 ? -20.840 13.480 13.161 1.00 97.75 180 CYS A O 1
ATOM 1447 N N . GLU A 1 181 ? -22.170 14.502 14.666 1.00 97.81 181 GLU A N 1
ATOM 1448 C CA . GLU A 1 181 ? -22.606 15.576 13.766 1.00 97.81 181 GLU A CA 1
ATOM 1449 C C . GLU A 1 181 ? -21.418 16.340 13.170 1.00 97.81 181 GLU A C 1
ATOM 1451 O O . GLU A 1 181 ? -21.420 16.667 11.983 1.00 97.81 181 GLU A O 1
ATOM 1456 N N . GLU A 1 182 ? -20.368 16.564 13.961 1.00 97.94 182 GLU A N 1
ATOM 1457 C CA . GLU A 1 182 ? -19.170 17.282 13.542 1.00 97.94 182 GLU A CA 1
ATOM 1458 C C . GLU A 1 182 ? -18.402 16.525 12.452 1.00 97.94 182 GLU A C 1
ATOM 1460 O O . GLU A 1 182 ? -18.052 17.107 11.421 1.00 97.94 182 GLU A O 1
ATOM 1465 N N . LEU A 1 183 ? -18.159 15.226 12.651 1.00 97.62 183 LEU A N 1
ATOM 1466 C CA . LEU A 1 183 ? -17.466 14.385 11.675 1.00 97.62 183 LEU A CA 1
ATOM 1467 C C . LEU A 1 183 ? -18.312 14.189 10.411 1.00 97.62 183 LEU A C 1
ATOM 1469 O O . LEU A 1 183 ? -17.800 14.302 9.295 1.00 97.62 183 LEU A O 1
ATOM 1473 N N . ALA A 1 184 ? -19.615 13.947 10.572 1.00 97.69 184 ALA A N 1
ATOM 1474 C CA . ALA A 1 184 ? -20.549 13.841 9.457 1.00 97.69 184 ALA A CA 1
ATOM 1475 C C . ALA A 1 184 ? -20.520 15.110 8.593 1.00 97.69 184 ALA A C 1
ATOM 1477 O O . ALA A 1 184 ? -20.333 15.019 7.379 1.00 97.69 184 ALA A O 1
ATOM 1478 N N . ALA A 1 185 ? -20.601 16.287 9.222 1.00 97.69 185 ALA A N 1
ATOM 1479 C CA . ALA A 1 185 ? -20.529 17.564 8.530 1.00 97.69 185 ALA A CA 1
ATOM 1480 C C . ALA A 1 185 ? -19.196 17.747 7.788 1.00 97.69 185 ALA A C 1
ATOM 1482 O O . ALA A 1 185 ? -19.216 18.178 6.636 1.00 97.69 185 ALA A O 1
ATOM 1483 N N . GLN A 1 186 ? -18.048 17.399 8.380 1.00 97.19 186 GLN A N 1
ATOM 1484 C CA . GLN A 1 186 ? -16.760 17.487 7.676 1.00 97.19 186 GLN A CA 1
ATOM 1485 C C . GLN A 1 186 ? -16.742 16.629 6.404 1.00 97.19 186 GLN A C 1
ATOM 1487 O O . GLN A 1 186 ? -16.372 17.121 5.336 1.00 97.19 186 GLN A O 1
ATOM 1492 N N . ILE A 1 187 ? -17.206 15.381 6.490 1.00 95.12 187 ILE A N 1
ATOM 1493 C CA . ILE A 1 187 ? -17.259 14.472 5.338 1.00 95.12 187 ILE A CA 1
ATOM 1494 C C . ILE A 1 187 ? -18.220 14.999 4.266 1.00 95.12 187 ILE A C 1
ATOM 1496 O O . ILE A 1 187 ? -17.875 15.007 3.082 1.00 95.12 187 ILE A O 1
ATOM 1500 N N . ASP A 1 188 ? -19.399 15.480 4.663 1.00 95.44 188 ASP A N 1
ATOM 1501 C CA . ASP A 1 188 ? -20.435 15.952 3.734 1.00 95.44 188 ASP A CA 1
ATOM 1502 C C . ASP A 1 188 ? -20.005 17.222 2.985 1.00 95.44 188 ASP A C 1
ATOM 1504 O O . ASP A 1 188 ? -20.318 17.391 1.804 1.00 95.44 188 ASP A O 1
ATOM 1508 N N . HIS A 1 189 ? -19.199 18.071 3.628 1.00 96.00 189 HIS A N 1
ATOM 1509 C CA . HIS A 1 189 ? -18.576 19.239 3.000 1.00 96.00 189 HIS A CA 1
ATOM 1510 C C . HIS A 1 189 ? -17.282 18.911 2.243 1.00 96.00 189 HIS A C 1
ATOM 1512 O O . HIS A 1 189 ? -16.648 19.821 1.706 1.00 96.00 189 HIS A O 1
ATOM 1518 N N . ARG A 1 190 ? -16.883 17.632 2.174 1.00 92.88 190 ARG A N 1
ATOM 1519 C CA . ARG A 1 190 ? -15.611 17.181 1.583 1.00 92.88 190 ARG A CA 1
ATOM 1520 C C . ARG A 1 190 ? -14.397 17.887 2.195 1.00 92.88 190 ARG A C 1
ATOM 1522 O O . ARG A 1 190 ? -13.408 18.135 1.504 1.00 92.88 190 ARG A O 1
ATOM 1529 N N . ALA A 1 191 ? -14.484 18.231 3.477 1.00 94.38 191 ALA A N 1
ATOM 1530 C CA . ALA A 1 191 ? -13.357 18.760 4.220 1.00 94.38 191 ALA A CA 1
ATOM 1531 C C . ALA A 1 191 ? -12.313 17.653 4.406 1.00 94.38 191 ALA A C 1
ATOM 1533 O O . ALA A 1 191 ? -12.656 16.491 4.641 1.00 94.38 191 ALA A O 1
ATOM 1534 N N . LEU A 1 192 ? -11.036 18.013 4.275 1.00 92.06 192 LEU A N 1
ATOM 1535 C CA . LEU A 1 192 ? -9.945 17.077 4.500 1.00 92.06 192 LEU A CA 1
ATOM 1536 C C . LEU A 1 192 ? -9.940 16.658 5.973 1.00 92.06 192 LEU A C 1
ATOM 1538 O O . LEU A 1 192 ? -9.812 17.499 6.859 1.00 92.06 192 LEU A O 1
ATOM 1542 N N . ILE A 1 193 ? -10.057 15.355 6.211 1.00 95.06 193 ILE A N 1
ATOM 1543 C CA . ILE A 1 193 ? -9.744 14.761 7.507 1.00 95.06 193 ILE A CA 1
ATOM 1544 C C . ILE A 1 193 ? -8.251 14.449 7.485 1.00 95.06 193 ILE A C 1
ATOM 1546 O O . ILE A 1 193 ? -7.794 13.646 6.668 1.00 95.06 193 ILE A O 1
ATOM 1550 N N . GLU A 1 194 ? -7.497 15.117 8.353 1.00 94.94 194 GLU A N 1
ATOM 1551 C CA . GLU A 1 194 ? -6.044 14.975 8.413 1.00 94.94 194 GLU A CA 1
ATOM 1552 C C . GLU A 1 194 ? -5.635 13.543 8.780 1.00 94.94 194 GLU A C 1
ATOM 1554 O O . GLU A 1 194 ? -6.242 12.905 9.650 1.00 94.94 194 GLU A O 1
ATOM 1559 N N . ALA A 1 195 ? -4.582 13.048 8.130 1.00 93.06 195 ALA A N 1
ATOM 1560 C CA . ALA A 1 195 ? -4.027 11.729 8.412 1.00 93.06 195 ALA A CA 1
ATOM 1561 C C . ALA A 1 195 ? -3.520 11.654 9.863 1.00 93.06 195 ALA A C 1
ATOM 1563 O O . ALA A 1 195 ? -2.826 12.560 10.328 1.00 93.06 195 ALA A O 1
ATOM 1564 N N . GLY A 1 196 ? -3.869 10.585 10.584 1.00 94.69 196 GLY A N 1
ATOM 1565 C CA . GLY A 1 196 ? -3.515 10.414 11.994 1.00 94.69 196 GLY A CA 1
ATOM 1566 C C . GLY A 1 196 ? -4.349 11.253 12.968 1.00 94.69 196 GLY A C 1
ATOM 1567 O O . GLY A 1 196 ? -4.095 11.212 14.171 1.00 94.69 196 GLY A O 1
ATOM 1568 N N . SER A 1 197 ? -5.341 12.013 12.491 1.00 97.19 197 SER A N 1
ATOM 1569 C CA . SER A 1 197 ? -6.313 12.656 13.380 1.00 97.19 197 SER A CA 1
ATOM 1570 C C . SER A 1 197 ? -7.204 11.612 14.068 1.00 97.19 197 SER A C 1
ATOM 1572 O O . SER A 1 197 ? -7.423 10.536 13.506 1.00 97.19 197 SER A O 1
ATOM 1574 N N . PRO A 1 198 ? -7.789 11.922 15.244 1.00 97.62 198 PRO A N 1
ATOM 1575 C CA . PRO A 1 198 ? -8.734 11.025 15.907 1.00 97.62 198 PRO A CA 1
ATOM 1576 C C . PRO A 1 198 ? -9.835 10.514 14.973 1.00 97.62 198 PRO A C 1
ATOM 1578 O O . PRO A 1 198 ? -10.076 9.315 14.928 1.00 97.62 198 PRO A O 1
ATOM 1581 N N . TYR A 1 199 ? -10.412 11.392 14.149 1.00 97.62 199 TYR A N 1
ATOM 1582 C CA . TYR A 1 199 ? -11.448 11.020 13.186 1.00 97.62 199 TYR A CA 1
ATOM 1583 C C . TYR A 1 199 ? -10.963 10.056 12.102 1.00 97.62 199 TYR A C 1
ATOM 1585 O O . TYR A 1 199 ? -11.679 9.116 11.764 1.00 97.62 199 TYR A O 1
ATOM 1593 N N . GLU A 1 200 ? -9.761 10.249 11.553 1.00 97.25 200 GLU A N 1
ATOM 1594 C CA . GLU A 1 200 ? -9.216 9.318 10.557 1.00 97.25 200 GLU A CA 1
ATOM 1595 C C . GLU A 1 200 ? -8.974 7.932 11.164 1.00 97.25 200 GLU A C 1
ATOM 1597 O O . GLU A 1 200 ? -9.382 6.925 10.577 1.00 97.25 200 GLU A O 1
ATOM 1602 N N . VAL A 1 201 ? -8.398 7.879 12.367 1.00 97.94 201 VAL A N 1
ATOM 1603 C CA . VAL A 1 201 ? -8.130 6.620 13.071 1.00 97.94 201 VAL A CA 1
ATOM 1604 C C . VAL A 1 201 ? -9.429 5.923 13.482 1.00 97.94 201 VAL A C 1
ATOM 1606 O O . VAL A 1 201 ? -9.559 4.717 13.274 1.00 97.94 201 VAL A O 1
ATOM 1609 N N . GLU A 1 202 ? -10.409 6.661 14.007 1.00 97.38 202 GLU A N 1
ATOM 1610 C CA . GLU A 1 202 ? -11.724 6.140 14.405 1.00 97.38 202 GLU A CA 1
ATOM 1611 C C . GLU A 1 202 ? -12.475 5.535 13.221 1.00 97.38 202 GLU A C 1
ATOM 1613 O O . GLU A 1 202 ? -12.953 4.406 13.321 1.00 97.38 202 GLU A O 1
ATOM 1618 N N . ILE A 1 203 ? -12.533 6.230 12.077 1.00 97.62 203 ILE A N 1
ATOM 1619 C CA . ILE A 1 203 ? -13.173 5.712 10.858 1.00 97.62 203 ILE A CA 1
ATOM 1620 C C . ILE A 1 203 ? -12.533 4.386 10.443 1.00 97.62 203 ILE A C 1
ATOM 1622 O O . ILE A 1 203 ? -13.230 3.418 10.123 1.00 97.62 203 ILE A O 1
ATOM 1626 N N . ARG A 1 204 ? -11.200 4.329 10.445 1.00 97.75 204 ARG A N 1
ATOM 1627 C CA . ARG A 1 204 ? -10.441 3.149 10.024 1.00 97.75 204 ARG A CA 1
ATOM 1628 C C . ARG A 1 204 ? -10.604 1.983 10.989 1.00 97.75 204 ARG A C 1
ATOM 1630 O O . ARG A 1 204 ? -10.864 0.868 10.543 1.00 97.75 204 ARG A O 1
ATOM 1637 N N . ALA A 1 205 ? -10.510 2.229 12.292 1.00 97.06 205 ALA A N 1
ATOM 1638 C CA . ALA A 1 205 ? -10.692 1.207 13.317 1.00 97.06 205 ALA A CA 1
ATOM 1639 C C . ALA A 1 205 ? -12.134 0.679 13.339 1.00 97.06 205 ALA A C 1
ATOM 1641 O O . ALA A 1 205 ? -12.345 -0.533 13.367 1.00 97.06 205 ALA A O 1
ATOM 1642 N N . ALA A 1 206 ? -13.127 1.567 13.240 1.00 96.94 206 ALA A N 1
ATOM 1643 C CA . ALA A 1 206 ? -14.531 1.179 13.180 1.00 96.94 206 ALA A CA 1
ATOM 1644 C C . ALA A 1 206 ? -14.853 0.379 11.907 1.00 96.94 206 ALA A C 1
ATOM 1646 O O . ALA A 1 206 ? -15.629 -0.569 11.967 1.00 96.94 206 ALA A O 1
ATOM 1647 N N . THR A 1 207 ? -14.213 0.701 10.776 1.00 97.50 207 THR A N 1
ATOM 1648 C CA . THR A 1 207 ? -14.319 -0.093 9.538 1.00 97.50 207 THR A CA 1
ATOM 1649 C C . THR A 1 207 ? -13.835 -1.524 9.742 1.00 97.50 207 THR A C 1
ATOM 1651 O O . THR A 1 207 ? -14.505 -2.454 9.305 1.00 97.50 207 THR A O 1
ATOM 1654 N N . VAL A 1 208 ? -12.689 -1.707 10.405 1.00 96.75 208 VAL A N 1
ATOM 1655 C CA . VAL A 1 208 ? -12.149 -3.043 10.704 1.00 96.75 208 VAL A CA 1
ATOM 1656 C C . VAL A 1 208 ? -13.069 -3.813 11.647 1.00 96.75 208 VAL A C 1
ATOM 1658 O O . VAL A 1 208 ? -13.261 -5.002 11.449 1.00 96.75 208 VAL A O 1
ATOM 1661 N N . LEU A 1 209 ? -13.645 -3.147 12.650 1.00 96.56 209 LEU A N 1
ATOM 1662 C CA . LEU A 1 209 ? -14.547 -3.780 13.615 1.00 96.56 209 LEU A CA 1
ATOM 1663 C C . LEU A 1 209 ? -15.901 -4.183 13.006 1.00 96.56 209 LEU A C 1
ATOM 1665 O O . LEU A 1 209 ? -16.530 -5.124 13.480 1.00 96.56 209 LEU A O 1
ATOM 1669 N N . ALA A 1 210 ? -16.378 -3.440 12.008 1.00 95.50 210 ALA A N 1
ATOM 1670 C CA . ALA A 1 210 ? -17.698 -3.634 11.415 1.00 95.50 210 ALA A CA 1
ATOM 1671 C C . ALA A 1 210 ? -17.796 -4.834 10.453 1.00 95.50 210 ALA A C 1
ATOM 1673 O O . ALA A 1 210 ? -18.912 -5.204 10.084 1.00 95.50 210 ALA A O 1
ATOM 1674 N N . VAL A 1 211 ? -16.665 -5.402 10.025 1.00 91.50 211 VAL A N 1
ATOM 1675 C CA . VAL A 1 211 ? -16.568 -6.503 9.048 1.00 91.50 211 VAL A CA 1
ATOM 1676 C C . VAL A 1 211 ? -16.072 -7.766 9.736 1.00 91.50 211 VAL A C 1
ATOM 1678 O O . VAL A 1 211 ? -16.695 -8.824 9.504 1.00 91.50 211 VAL A O 1
#

pLDDT: mean 93.78, std 7.32, range [52.88, 98.75]

Sequence (211 aa):
LNFCFFPEPRWEVVVDGERLHGYFALTSALKQAFERDDPIDDFSYLAKVGEEEVRDLLHGDVPMGKIPLFEERVQILREVGERMTSLYHGDAAQLVRKADGSAQRLVELVVESFPSFRDEACYAGEQIVFHKRAQIFASDLYGSFGGRLFGALHDVDRLTAFADYKLPQILRSEGILCYCEELAAQIDHRALIEAGSPYEVEIRAATVLAV

Foldseek 3Di:
DQDDFDDPPGWWAADPNDTDGHPRLLVVLQVVCVVVVNVLLQLLCLLPPDLVNLCNSSHHPDTDDDDPPSVVVSVQSNLSSVLCCPVVVSDPVSLLVVLVQALVSSLVSCVVRGVSLFDWAADPNDIDGQSQVSLVVLVCQLVVQVCDDSNVRPVNVVRFPRLGDPLLVVCVVVVNDDDDPVLVVCVVVVHDDDPRPNSSRCSSVSSRVSD

Radius of gyration: 18.37 Å; chains: 1; bounding box: 46×42×50 Å

Secondary structure (DSSP, 8-state):
-------SSPPEEEETTEEEEHHHHHHHHHHHHHHTT-STT-HHHHTT--HHHHHHHT--SS-BSPPTTHHHHHHHHHHHHHHHHHHHTT-HHHHHHHTTT-HHHHHHHHHHH-GGG--EEEETTEEEE--HHHHHHHHHHHHHTTTSGGG--TTGGGPPP---SSHHHHHHHTTSS---HHHHHHHHTT----TTSHHHHHHHHHHHHH-